Protein AF-A0A520IDF2-F1 (afdb_monomer_lite)

Structure (mmCIF, N/CA/C/O backbone):
data_AF-A0A520IDF2-F1
#
_entry.id   AF-A0A520IDF2-F1
#
loop_
_atom_site.group_PDB
_atom_site.id
_atom_site.type_symbol
_atom_site.label_atom_id
_atom_site.label_alt_id
_atom_site.label_comp_id
_atom_site.label_asym_id
_atom_site.label_entity_id
_atom_site.label_seq_id
_atom_site.pdbx_PDB_ins_code
_atom_site.Cartn_x
_atom_site.Cartn_y
_atom_site.Cartn_z
_atom_site.occupancy
_atom_site.B_iso_or_equiv
_atom_site.auth_seq_id
_atom_site.auth_comp_id
_atom_site.auth_asym_id
_atom_site.auth_atom_id
_atom_site.pdbx_PDB_model_num
ATOM 1 N N . VAL A 1 1 ? 7.312 -11.085 10.078 1.00 90.19 1 VAL A N 1
ATOM 2 C CA . VAL A 1 1 ? 6.688 -9.806 9.668 1.00 90.19 1 VAL A CA 1
ATOM 3 C C . VAL A 1 1 ? 5.265 -10.073 9.187 1.00 90.19 1 VAL A C 1
ATOM 5 O O . VAL A 1 1 ? 4.966 -11.250 8.974 1.00 90.19 1 VAL A O 1
ATOM 8 N N . PRO A 1 2 ? 4.378 -9.069 9.111 1.00 96.00 2 PRO A N 1
ATOM 9 C CA . PRO A 1 2 ? 3.132 -9.199 8.358 1.00 96.00 2 PRO A CA 1
ATOM 10 C C . PRO A 1 2 ? 3.402 -9.274 6.845 1.00 96.00 2 PRO A C 1
ATOM 12 O O . PRO A 1 2 ? 4.493 -8.917 6.397 1.00 96.00 2 PRO A O 1
ATOM 15 N N . ILE A 1 3 ? 2.413 -9.728 6.078 1.00 97.06 3 ILE A N 1
ATOM 16 C CA . ILE A 1 3 ? 2.455 -9.830 4.613 1.00 97.06 3 ILE A CA 1
ATOM 17 C C . ILE A 1 3 ? 1.427 -8.859 4.028 1.00 97.06 3 ILE A C 1
ATOM 19 O O . ILE A 1 3 ? 0.279 -8.852 4.464 1.00 97.06 3 ILE A O 1
ATOM 23 N N . LEU A 1 4 ? 1.832 -8.048 3.051 1.00 97.69 4 LEU A N 1
ATOM 24 C CA . LEU A 1 4 ? 0.926 -7.191 2.289 1.00 97.69 4 LEU A CA 1
ATOM 25 C C . LEU A 1 4 ? 0.502 -7.907 1.006 1.00 97.69 4 LEU A C 1
ATOM 27 O O . LEU A 1 4 ? 1.358 -8.312 0.221 1.00 97.69 4 LEU A O 1
ATOM 31 N N . LEU A 1 5 ? -0.804 -8.013 0.780 1.00 98.00 5 LEU A N 1
ATOM 32 C CA . LEU A 1 5 ? -1.389 -8.450 -0.480 1.00 98.00 5 LEU A CA 1
ATOM 33 C C . LEU A 1 5 ? -2.027 -7.241 -1.168 1.00 98.00 5 LEU A C 1
ATOM 35 O O . LEU A 1 5 ? -2.932 -6.608 -0.625 1.00 98.00 5 LEU A O 1
ATOM 39 N N . MET A 1 6 ? -1.525 -6.897 -2.351 1.00 97.12 6 MET A N 1
ATOM 40 C CA . MET A 1 6 ? -2.031 -5.776 -3.144 1.00 97.12 6 MET A CA 1
ATOM 41 C C . MET A 1 6 ? -2.961 -6.285 -4.235 1.00 97.12 6 MET A C 1
ATOM 43 O O . MET A 1 6 ? -2.641 -7.265 -4.906 1.00 97.12 6 MET A O 1
ATOM 47 N N . PHE A 1 7 ? -4.091 -5.610 -4.417 1.00 97.38 7 PHE A N 1
ATOM 48 C CA . PHE A 1 7 ? -5.088 -5.962 -5.419 1.00 97.38 7 PHE A CA 1
ATOM 49 C C . PHE A 1 7 ? -5.330 -4.786 -6.354 1.00 97.38 7 PHE A C 1
ATOM 51 O O . PHE A 1 7 ? -5.546 -3.661 -5.902 1.00 97.38 7 PHE A O 1
ATOM 58 N N . ASN A 1 8 ? -5.354 -5.089 -7.650 1.00 95.38 8 ASN A N 1
ATOM 59 C CA . ASN A 1 8 ? -5.966 -4.243 -8.659 1.00 95.38 8 ASN A CA 1
ATOM 60 C C . ASN A 1 8 ? -7.280 -4.918 -9.097 1.00 95.38 8 ASN A C 1
ATOM 62 O O . ASN A 1 8 ? -7.269 -6.014 -9.659 1.00 95.38 8 ASN A O 1
ATOM 66 N N . ALA A 1 9 ? -8.405 -4.279 -8.811 1.00 94.62 9 ALA A N 1
ATOM 67 C CA . ALA A 1 9 ? -9.751 -4.639 -9.225 1.00 94.62 9 ALA A CA 1
ATOM 68 C C . ALA A 1 9 ? -9.954 -4.316 -10.717 1.00 94.62 9 ALA A C 1
ATOM 70 O O . ALA A 1 9 ? -10.446 -3.248 -11.083 1.00 94.62 9 ALA A O 1
ATOM 71 N N . LYS A 1 10 ? -9.520 -5.230 -11.587 1.00 91.56 10 LYS A N 1
ATOM 72 C CA . LYS A 1 10 ? -9.611 -5.105 -13.049 1.00 91.56 10 LYS A CA 1
ATOM 73 C C . LYS A 1 10 ? -11.059 -5.199 -13.542 1.00 91.56 10 LYS A C 1
ATOM 75 O O . LYS A 1 10 ? -11.706 -6.219 -13.338 1.00 91.56 10 LYS A O 1
ATOM 80 N N . ASP A 1 11 ? -11.534 -4.144 -14.201 1.00 91.25 11 ASP A N 1
ATOM 81 C CA . ASP A 1 11 ? -12.891 -3.992 -14.760 1.00 91.25 11 ASP A CA 1
ATOM 82 C C . ASP A 1 11 ? -12.889 -3.356 -16.166 1.00 91.25 11 ASP A C 1
ATOM 84 O O . ASP A 1 11 ? -13.901 -2.838 -16.652 1.00 91.25 11 ASP A O 1
ATOM 88 N N . GLU A 1 12 ? -11.735 -3.368 -16.838 1.00 88.81 12 GLU A N 1
ATOM 89 C CA . GLU A 1 12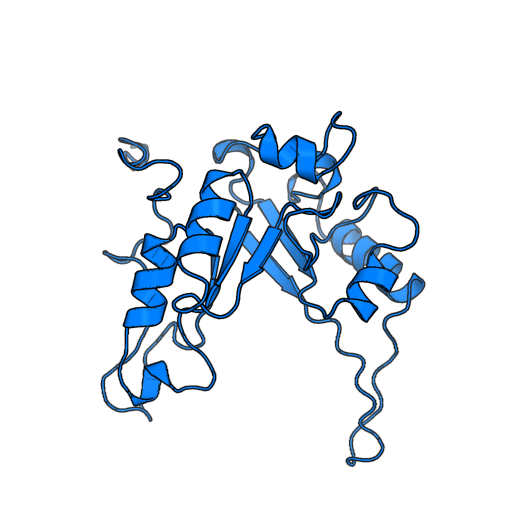 ? -11.571 -2.720 -18.129 1.00 88.81 12 GLU A CA 1
ATOM 90 C C . GLU A 1 12 ? -12.488 -3.340 -19.204 1.00 88.81 12 GLU A C 1
ATOM 92 O O . GLU A 1 12 ? -12.543 -4.559 -19.394 1.00 88.81 12 GLU A O 1
ATOM 97 N N . GLN A 1 13 ? -13.167 -2.472 -19.960 1.00 91.25 13 GLN A N 1
ATOM 98 C CA . GLN A 1 13 ? -13.982 -2.855 -21.113 1.00 91.25 13 GLN A CA 1
ATOM 99 C C . GLN A 1 13 ? -13.064 -3.088 -22.324 1.00 91.25 13 GLN A C 1
ATOM 101 O O . GLN A 1 13 ? -12.490 -2.150 -22.888 1.00 91.25 13 GLN A O 1
ATOM 106 N N . ASN A 1 14 ? -12.863 -4.356 -22.680 1.00 88.75 14 ASN A N 1
ATOM 107 C CA . ASN A 1 14 ? -11.909 -4.809 -23.689 1.00 88.75 14 ASN A CA 1
ATOM 108 C C . ASN A 1 14 ? -12.569 -5.425 -24.932 1.00 88.75 14 ASN A C 1
ATOM 110 O O . ASN A 1 14 ? -11.844 -5.769 -25.869 1.00 88.75 14 ASN A O 1
ATOM 114 N N . ALA A 1 15 ? -13.900 -5.533 -24.998 1.00 89.75 15 ALA A N 1
ATOM 115 C CA . ALA A 1 15 ? -14.611 -6.114 -26.140 1.00 89.75 15 ALA A CA 1
ATOM 116 C C . ALA A 1 15 ? -14.266 -5.407 -27.458 1.00 89.75 15 ALA A C 1
ATOM 118 O O . ALA A 1 15 ? -13.966 -6.052 -28.462 1.00 89.75 15 ALA A O 1
ATOM 119 N N . ALA A 1 16 ? -14.160 -4.075 -27.434 1.00 88.06 16 ALA A N 1
ATOM 120 C CA . ALA A 1 16 ? -13.748 -3.282 -28.595 1.00 88.06 16 ALA A CA 1
ATOM 121 C C . ALA A 1 16 ? -12.308 -3.572 -29.081 1.00 88.06 16 ALA A C 1
ATOM 123 O O . ALA A 1 16 ? -11.944 -3.187 -30.189 1.00 88.06 16 ALA A O 1
ATOM 124 N N . ARG A 1 17 ? -11.479 -4.240 -28.267 1.00 89.50 17 ARG A N 1
ATOM 125 C CA . ARG A 1 17 ? -10.092 -4.635 -28.578 1.00 89.50 17 ARG A CA 1
ATOM 126 C C . ARG A 1 17 ? -9.949 -6.139 -28.857 1.00 89.50 17 ARG A C 1
ATOM 128 O O . ARG A 1 17 ? -8.829 -6.640 -28.881 1.00 89.50 17 ARG A O 1
ATOM 135 N N . GLY A 1 18 ? -11.060 -6.857 -29.046 1.00 91.94 18 GLY A N 1
ATOM 136 C CA . GLY A 1 18 ? -11.072 -8.308 -29.274 1.00 91.94 18 GLY A CA 1
ATOM 137 C C . GLY A 1 18 ? -10.960 -9.153 -28.000 1.00 91.94 18 GLY A C 1
ATOM 138 O O . GLY A 1 18 ? -10.729 -10.356 -28.092 1.00 91.94 18 GLY A O 1
ATOM 139 N N . GLY A 1 19 ? -11.097 -8.533 -26.823 1.00 90.88 19 GLY A N 1
ATOM 140 C CA . GLY A 1 19 ? -11.200 -9.224 -25.538 1.00 90.88 19 GLY A CA 1
ATOM 141 C C . GLY A 1 19 ? -12.650 -9.471 -25.110 1.00 90.88 19 GLY A C 1
ATOM 142 O O . GLY A 1 19 ? -13.579 -9.357 -25.905 1.00 90.88 19 GLY A O 1
ATOM 143 N N . ILE A 1 20 ? -12.836 -9.778 -23.826 1.00 92.38 20 ILE A N 1
ATOM 144 C CA . ILE A 1 20 ? -14.143 -9.817 -23.157 1.00 92.38 20 ILE A CA 1
ATOM 145 C C . ILE A 1 20 ? -14.169 -8.671 -22.147 1.00 92.38 20 ILE A C 1
ATOM 147 O O . ILE A 1 20 ? -13.164 -8.417 -21.476 1.00 92.38 20 ILE A O 1
ATOM 151 N N . ASP A 1 21 ? -15.295 -7.969 -22.066 1.00 93.25 21 ASP A N 1
ATOM 152 C CA . ASP A 1 21 ? -15.505 -6.939 -21.055 1.00 93.25 21 ASP A CA 1
ATOM 153 C C . ASP A 1 21 ? -15.504 -7.557 -19.658 1.00 93.25 21 ASP A C 1
ATOM 155 O O . ASP A 1 21 ? -16.209 -8.532 -19.388 1.00 93.25 21 ASP A O 1
ATOM 159 N N . ALA A 1 22 ? -14.690 -6.996 -18.768 1.00 91.81 22 ALA A N 1
ATOM 160 C CA . ALA A 1 22 ? -14.709 -7.397 -17.375 1.00 91.81 22 ALA A CA 1
ATOM 161 C C . ALA A 1 22 ? -15.977 -6.869 -16.687 1.00 91.81 22 ALA A C 1
ATOM 163 O O . ALA A 1 22 ? -16.527 -5.826 -17.056 1.00 91.81 22 ALA A O 1
ATOM 164 N N . LEU A 1 23 ? -16.442 -7.604 -15.674 1.00 92.00 23 LEU A N 1
ATOM 165 C CA . LEU A 1 23 ? -17.536 -7.138 -14.829 1.00 92.00 23 LEU A CA 1
ATOM 166 C C . LEU A 1 23 ? -17.091 -5.884 -14.058 1.00 92.00 23 LEU A C 1
ATOM 168 O O . LEU A 1 23 ? -15.939 -5.827 -13.617 1.00 92.00 23 LEU A O 1
ATOM 172 N N . PRO A 1 24 ? -17.976 -4.886 -13.887 1.00 91.81 24 PRO A N 1
ATOM 173 C CA . PRO A 1 24 ? -17.653 -3.695 -13.117 1.00 91.81 24 PRO A CA 1
ATOM 174 C C . PRO A 1 24 ? -17.431 -4.041 -11.643 1.00 91.81 24 PRO A C 1
ATOM 176 O O . PRO A 1 24 ? -18.143 -4.870 -11.076 1.00 91.81 24 PRO A O 1
ATOM 179 N N . PHE A 1 25 ? -16.485 -3.355 -11.004 1.00 94.94 25 PHE A N 1
ATOM 180 C CA . PHE A 1 25 ? -16.360 -3.366 -9.547 1.00 94.94 25 PHE A CA 1
ATOM 181 C C . PHE A 1 25 ? -17.220 -2.249 -8.946 1.00 94.94 25 PHE A C 1
ATOM 183 O O . PHE A 1 25 ? -16.746 -1.145 -8.669 1.00 94.94 25 PHE A O 1
ATOM 190 N N . ASP A 1 26 ? -18.510 -2.535 -8.785 1.00 95.38 26 ASP A N 1
ATOM 191 C CA . ASP A 1 26 ? -19.431 -1.693 -8.023 1.00 95.38 26 ASP A CA 1
ATOM 192 C C . ASP A 1 26 ? -19.323 -1.951 -6.505 1.00 95.38 26 ASP A C 1
ATOM 194 O O . ASP A 1 26 ? -18.487 -2.729 -6.034 1.00 95.38 26 ASP A O 1
ATOM 198 N N . GLU A 1 27 ? -20.148 -1.266 -5.708 1.00 96.00 27 GLU A N 1
ATOM 199 C CA . GLU A 1 27 ? -20.139 -1.430 -4.249 1.00 96.00 27 GLU A CA 1
ATOM 200 C C . GLU A 1 27 ? -20.455 -2.876 -3.827 1.00 96.00 27 GLU A C 1
ATOM 202 O O . GLU A 1 27 ? -19.790 -3.401 -2.936 1.00 96.00 27 GLU A O 1
ATOM 207 N N . ALA A 1 28 ? -21.385 -3.552 -4.511 1.00 96.62 28 ALA A N 1
ATOM 208 C CA . ALA A 1 28 ? -21.754 -4.932 -4.201 1.00 96.62 28 ALA A CA 1
ATOM 209 C C . ALA A 1 28 ? -20.619 -5.920 -4.522 1.00 96.62 28 ALA A C 1
ATOM 211 O O . ALA A 1 28 ? -20.366 -6.842 -3.745 1.00 96.62 28 ALA A O 1
ATOM 212 N N . ALA A 1 29 ? -19.896 -5.717 -5.626 1.00 97.31 29 ALA A N 1
ATOM 213 C CA . ALA A 1 29 ? -18.715 -6.504 -5.969 1.00 97.31 29 ALA A CA 1
ATOM 214 C C . ALA A 1 29 ? -17.595 -6.333 -4.930 1.00 97.31 29 ALA A C 1
ATOM 216 O O . ALA A 1 29 ? -16.939 -7.306 -4.551 1.00 97.31 29 ALA A O 1
ATOM 217 N N . TYR A 1 30 ? -17.393 -5.114 -4.426 1.00 97.94 30 TYR A N 1
ATOM 218 C CA . TYR A 1 30 ? -16.431 -4.855 -3.356 1.00 97.94 30 TYR A CA 1
ATOM 219 C C . TYR A 1 30 ? -16.850 -5.449 -2.007 1.00 97.94 30 TYR A C 1
ATOM 221 O O . TYR A 1 30 ? -16.006 -6.001 -1.300 1.00 97.94 30 TYR A O 1
ATOM 229 N N . ASP A 1 31 ? -18.136 -5.396 -1.664 1.00 98.12 31 ASP A N 1
ATOM 230 C CA . ASP A 1 31 ? -18.670 -6.059 -0.472 1.00 98.12 31 ASP A CA 1
ATOM 231 C C . ASP A 1 31 ? -18.495 -7.584 -0.559 1.00 98.12 31 ASP A C 1
ATOM 233 O O . ASP A 1 31 ? -18.085 -8.221 0.415 1.00 98.12 31 ASP A O 1
ATOM 237 N N . ALA A 1 32 ? -18.729 -8.170 -1.737 1.00 98.06 32 ALA A N 1
ATOM 238 C CA . ALA A 1 32 ? -18.486 -9.587 -1.990 1.00 98.06 32 ALA A CA 1
ATOM 239 C C . ALA A 1 32 ? -16.995 -9.947 -1.878 1.00 98.06 32 ALA A C 1
ATOM 241 O O . ALA A 1 32 ? -16.661 -10.984 -1.307 1.00 98.06 32 ALA A O 1
ATOM 242 N N . LEU A 1 33 ? -16.092 -9.085 -2.358 1.00 97.81 33 LEU A N 1
ATOM 243 C CA . LEU A 1 33 ? -14.646 -9.278 -2.224 1.00 97.81 33 LEU A CA 1
ATOM 244 C C . LEU A 1 33 ? -14.194 -9.262 -0.752 1.00 97.81 33 LEU A C 1
ATOM 246 O O . LEU A 1 33 ? -13.432 -10.135 -0.333 1.00 97.81 33 LEU A O 1
ATOM 250 N N . ASP A 1 34 ? -14.682 -8.305 0.044 1.00 98.56 34 ASP A N 1
ATOM 251 C CA . ASP A 1 34 ? -14.419 -8.249 1.489 1.00 98.56 34 ASP A CA 1
ATOM 252 C C . ASP A 1 34 ? -14.951 -9.506 2.203 1.00 98.56 34 ASP A C 1
ATOM 254 O O . ASP A 1 34 ? -14.274 -10.079 3.065 1.00 98.56 34 ASP A O 1
ATOM 258 N N . ALA A 1 35 ? -16.159 -9.952 1.841 1.00 98.56 35 ALA A N 1
ATOM 259 C CA . ALA A 1 35 ? -16.782 -11.147 2.401 1.00 98.56 35 ALA A CA 1
ATOM 260 C C . ALA A 1 35 ? -16.006 -12.426 2.052 1.00 98.56 35 ALA A C 1
ATOM 262 O O . ALA A 1 35 ? -15.789 -13.261 2.933 1.00 98.56 35 ALA A O 1
ATOM 263 N N . GLU A 1 36 ? -15.530 -12.558 0.813 1.00 98.38 36 GLU A N 1
ATOM 264 C CA . GLU A 1 36 ? -14.742 -13.709 0.365 1.00 98.38 36 GLU A CA 1
ATOM 265 C C . GLU A 1 36 ? -13.454 -13.845 1.183 1.00 98.38 36 GLU A C 1
ATOM 267 O O . GLU A 1 36 ? -13.176 -14.916 1.727 1.00 98.38 36 GLU A O 1
ATOM 272 N N . ILE A 1 37 ? -12.711 -12.748 1.379 1.00 98.44 37 ILE A N 1
ATOM 273 C CA . ILE A 1 37 ? -11.491 -12.765 2.202 1.00 98.44 37 ILE A CA 1
ATOM 274 C C . ILE A 1 37 ? -11.807 -13.196 3.634 1.00 98.44 37 ILE A C 1
ATOM 276 O O . ILE A 1 37 ? -11.093 -14.024 4.204 1.00 98.44 37 ILE A O 1
ATOM 280 N N . ARG A 1 38 ? -12.886 -12.666 4.222 1.00 98.31 38 ARG A N 1
ATOM 281 C CA . ARG A 1 38 ? -13.314 -13.036 5.580 1.00 98.31 38 ARG A CA 1
ATOM 282 C C . ARG A 1 38 ? -13.802 -14.485 5.675 1.00 98.31 38 ARG A C 1
ATOM 284 O O . ARG A 1 38 ? -13.720 -15.061 6.757 1.00 98.31 38 ARG A O 1
ATOM 291 N N . SER A 1 39 ? -14.278 -15.078 4.580 1.00 98.25 39 SER A N 1
ATOM 292 C CA . SER A 1 39 ? -14.732 -16.473 4.554 1.00 98.25 39 SER A CA 1
ATOM 293 C C . SER A 1 39 ? -13.573 -17.471 4.664 1.00 98.25 39 SER A C 1
ATOM 295 O O . SER A 1 39 ? -13.719 -18.519 5.294 1.00 98.25 39 SER A O 1
ATOM 297 N N . VAL A 1 40 ? -12.400 -17.122 4.121 1.00 97.62 40 VAL A N 1
ATOM 298 C CA . VAL A 1 40 ? -11.214 -17.998 4.096 1.00 97.62 40 VAL A CA 1
ATOM 299 C C . VAL A 1 40 ? -10.133 -17.602 5.105 1.00 97.62 40 VAL A C 1
ATOM 301 O O . VAL A 1 40 ? -9.285 -18.423 5.457 1.00 97.62 40 VAL A O 1
ATOM 304 N N . MET A 1 41 ? -10.143 -16.361 5.604 1.00 96.75 41 MET A N 1
ATOM 305 C CA . MET A 1 41 ? -9.188 -15.872 6.601 1.00 96.75 41 MET A CA 1
ATOM 306 C C . MET A 1 41 ? -9.869 -15.560 7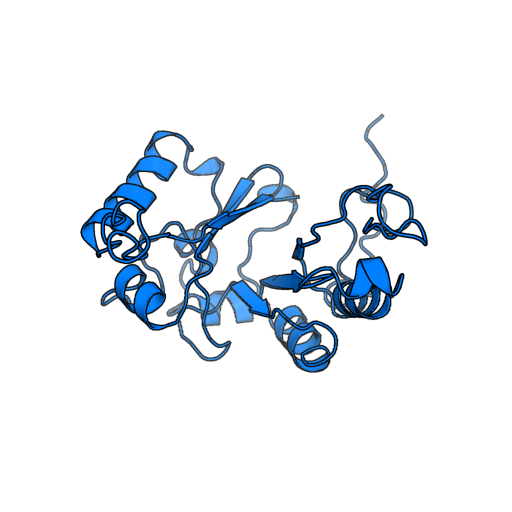.931 1.00 96.75 41 MET A C 1
ATOM 308 O O . MET A 1 41 ? -10.648 -14.617 8.055 1.00 96.75 41 MET A O 1
ATOM 312 N N . ALA A 1 42 ? -9.493 -16.304 8.974 1.00 97.06 42 ALA A N 1
ATOM 313 C CA . ALA A 1 42 ? -9.945 -16.022 10.333 1.00 97.06 42 ALA A CA 1
ATOM 314 C C . ALA A 1 42 ? -9.542 -14.594 10.771 1.00 97.06 42 ALA A C 1
ATOM 316 O O . ALA A 1 42 ? -8.425 -14.169 10.462 1.00 97.06 42 ALA A O 1
ATOM 317 N N . PRO A 1 43 ? -10.355 -13.883 11.581 1.00 96.50 43 PRO A N 1
ATOM 318 C CA . PRO A 1 43 ? -10.060 -12.508 12.007 1.00 96.50 43 PRO A CA 1
ATOM 319 C C . PRO A 1 43 ? -8.663 -12.329 12.620 1.00 96.50 43 PRO A C 1
ATOM 321 O O . PRO A 1 43 ? -7.959 -11.367 12.334 1.00 96.50 43 PRO A O 1
ATOM 324 N N . GLY A 1 44 ? -8.190 -13.312 13.395 1.00 96.88 44 GLY A N 1
ATOM 325 C CA . GLY A 1 44 ? -6.849 -13.297 13.989 1.00 96.88 44 GLY A CA 1
ATOM 326 C C . GLY A 1 44 ? -5.686 -13.347 12.986 1.00 96.88 44 GLY A C 1
ATOM 327 O O . GLY A 1 44 ? -4.547 -13.112 13.384 1.00 96.88 44 GLY A O 1
ATOM 328 N N . LYS A 1 45 ? -5.940 -13.638 11.704 1.00 97.94 45 LYS A N 1
ATOM 329 C CA . LYS A 1 45 ? -4.953 -13.625 10.612 1.00 97.94 45 LYS A CA 1
ATOM 330 C C . LYS A 1 45 ? -4.928 -12.313 9.838 1.00 97.94 45 LYS A C 1
ATOM 332 O O . LYS A 1 45 ? -4.025 -12.132 9.027 1.00 97.94 45 LYS A O 1
ATOM 337 N N . LEU A 1 46 ? -5.858 -11.404 10.102 1.00 98.44 46 LEU A N 1
ATOM 338 C CA . LEU A 1 46 ? -5.964 -10.133 9.405 1.00 98.44 46 LEU A CA 1
ATOM 339 C C . LEU A 1 46 ? -5.447 -8.985 10.279 1.00 98.44 46 LEU A C 1
ATOM 341 O O . LEU A 1 46 ? -5.432 -9.058 11.513 1.00 98.44 46 LEU A O 1
ATOM 345 N N . ILE A 1 47 ? -4.984 -7.940 9.605 1.00 98.62 47 ILE A N 1
ATOM 346 C CA . ILE A 1 47 ? -4.872 -6.583 10.131 1.00 98.62 47 ILE A CA 1
ATOM 347 C C . ILE A 1 47 ? -5.751 -5.741 9.212 1.00 98.62 47 ILE A C 1
ATOM 349 O O . ILE A 1 47 ? -5.387 -5.517 8.057 1.00 98.62 47 ILE A O 1
ATOM 353 N N . VAL A 1 48 ? -6.914 -5.330 9.712 1.00 98.75 48 VAL A N 1
ATOM 354 C CA . VAL A 1 48 ? -7.887 -4.526 8.955 1.00 98.75 48 VAL A CA 1
ATOM 355 C C . VAL A 1 48 ? -7.896 -3.069 9.434 1.00 98.75 48 VAL A C 1
ATOM 357 O O . VAL A 1 48 ? -7.438 -2.799 10.548 1.00 98.75 48 VAL A O 1
ATOM 360 N N . PRO A 1 49 ? -8.420 -2.123 8.631 1.00 98.75 49 PRO A N 1
ATOM 361 C CA . PRO A 1 49 ? -8.593 -0.729 9.030 1.00 98.75 49 PRO A CA 1
ATOM 362 C C . PRO A 1 49 ? -9.200 -0.529 10.422 1.00 98.75 49 PRO A C 1
ATOM 364 O O . PRO A 1 49 ? -8.649 0.244 11.200 1.00 98.75 49 PRO A O 1
ATOM 367 N N . ASP A 1 50 ? -10.258 -1.263 10.773 1.00 98.69 50 ASP A N 1
ATOM 368 C CA . ASP A 1 50 ? -10.920 -1.129 12.080 1.00 98.69 50 ASP A CA 1
ATOM 369 C C . ASP A 1 50 ? -9.994 -1.476 13.259 1.00 98.69 50 ASP A C 1
ATOM 371 O O . ASP A 1 50 ? -10.023 -0.798 14.288 1.00 98.69 50 ASP A O 1
ATOM 375 N N . ASP A 1 51 ? -9.118 -2.477 13.106 1.00 97.75 51 ASP A N 1
ATOM 376 C CA . ASP A 1 51 ? -8.159 -2.868 14.150 1.00 97.75 51 ASP A CA 1
ATOM 377 C C . ASP A 1 51 ? -7.128 -1.760 14.407 1.00 97.75 51 ASP A C 1
ATOM 379 O O . ASP A 1 51 ? -6.692 -1.557 15.541 1.00 97.75 51 ASP A O 1
ATOM 383 N N . VAL A 1 52 ? -6.728 -1.054 13.344 1.00 98.62 52 VAL A N 1
ATOM 384 C CA . VAL A 1 52 ? -5.761 0.051 13.404 1.00 98.62 52 VAL A CA 1
ATOM 385 C C . VAL A 1 52 ? -6.437 1.338 13.863 1.00 98.62 52 VAL A C 1
ATOM 387 O O . VAL A 1 52 ? -5.847 2.087 14.634 1.00 98.62 52 VAL A O 1
ATOM 390 N N . GLN A 1 53 ? -7.672 1.604 13.436 1.00 98.75 53 GLN A N 1
ATOM 391 C CA . GLN A 1 53 ? -8.436 2.778 13.853 1.00 98.75 53 GLN A CA 1
ATOM 392 C C . GLN A 1 53 ? -8.815 2.698 15.336 1.00 98.75 53 GLN A C 1
ATOM 394 O O . GLN A 1 53 ? -8.701 3.687 16.061 1.00 98.75 53 GLN A O 1
ATOM 399 N N . GLY A 1 54 ? -9.231 1.523 15.815 1.00 98.00 54 GLY A N 1
ATOM 400 C CA . GLY A 1 54 ? -9.594 1.301 17.209 1.00 98.00 54 GLY A CA 1
ATOM 401 C C . GLY A 1 54 ? -10.650 2.295 17.700 1.00 98.00 54 GLY A C 1
ATOM 402 O O . GLY A 1 54 ? -11.789 2.288 17.248 1.00 98.00 54 GLY A O 1
ATOM 403 N N . ARG A 1 55 ? -10.278 3.145 18.666 1.00 97.75 55 ARG A N 1
ATOM 404 C CA . ARG A 1 55 ? -11.180 4.145 19.274 1.00 97.75 55 ARG A CA 1
ATOM 405 C C . ARG A 1 55 ? -10.989 5.562 18.735 1.00 97.75 55 ARG A C 1
ATOM 407 O O . ARG A 1 55 ? -11.635 6.484 19.229 1.00 97.75 55 ARG A O 1
ATOM 414 N N . TYR A 1 56 ? -10.077 5.757 17.787 1.00 98.69 56 TYR A N 1
ATOM 415 C CA . TYR A 1 56 ? -9.807 7.079 17.239 1.00 98.69 56 TYR A CA 1
ATOM 416 C C . TYR A 1 56 ? -10.942 7.518 16.299 1.00 98.69 56 TYR A C 1
ATOM 418 O O . TYR A 1 56 ? -11.566 6.668 15.654 1.00 98.69 56 TYR A O 1
ATOM 426 N N . PRO A 1 57 ? -11.220 8.832 16.192 1.00 98.25 57 PRO A N 1
ATOM 427 C CA . PRO A 1 57 ? -12.310 9.322 15.349 1.00 98.25 57 PRO A CA 1
ATOM 428 C C . PRO A 1 57 ? -12.130 9.002 13.860 1.00 98.25 57 PRO A C 1
ATOM 430 O O . PRO A 1 57 ? -13.122 8.906 13.138 1.00 98.25 57 PRO A O 1
ATOM 433 N N . THR A 1 58 ? -10.885 8.857 13.407 1.00 98.75 58 THR A N 1
ATOM 434 C CA . THR A 1 58 ? -10.523 8.457 12.047 1.00 98.75 58 THR A CA 1
ATOM 435 C C . THR A 1 58 ? -9.321 7.519 12.055 1.00 98.75 58 THR A C 1
ATOM 437 O O . THR A 1 58 ? -8.476 7.565 12.954 1.00 98.75 58 THR A O 1
ATOM 440 N N . LEU A 1 59 ? -9.207 6.695 11.014 1.00 98.88 59 LEU A N 1
ATOM 441 C CA . LEU A 1 59 ? -8.050 5.825 10.806 1.00 98.88 59 LEU A CA 1
ATOM 442 C C . LEU A 1 59 ? -6.731 6.615 10.775 1.00 98.88 59 LEU A C 1
ATOM 444 O O . LEU A 1 59 ? -5.753 6.209 11.404 1.00 98.88 59 LEU A O 1
ATOM 448 N N . ARG A 1 60 ? -6.717 7.777 10.112 1.00 98.81 60 ARG A N 1
ATOM 449 C CA . ARG A 1 60 ? -5.540 8.655 10.061 1.00 98.81 60 ARG A CA 1
ATOM 450 C C . ARG A 1 60 ? -5.078 9.095 11.444 1.00 98.81 60 ARG A C 1
ATOM 452 O O . ARG A 1 60 ? -3.887 9.044 11.729 1.00 98.81 60 ARG A O 1
ATOM 459 N N . GLU A 1 61 ? -5.991 9.527 12.308 1.00 98.81 61 GLU A N 1
ATOM 460 C CA . GLU A 1 61 ? -5.631 9.945 13.669 1.00 98.81 61 GLU A CA 1
ATOM 461 C C . GLU A 1 61 ? -5.024 8.796 14.475 1.00 98.81 61 GLU A C 1
ATOM 463 O O . GLU A 1 61 ? -4.061 9.013 15.207 1.00 98.81 61 GLU A O 1
ATOM 468 N N . ALA A 1 62 ? -5.526 7.572 14.293 1.00 98.81 62 ALA A N 1
ATOM 469 C CA . ALA A 1 62 ? -4.958 6.389 14.930 1.00 98.81 62 ALA A CA 1
ATOM 470 C C . ALA A 1 62 ? -3.523 6.117 14.453 1.00 98.81 62 ALA A C 1
ATOM 472 O O . ALA A 1 62 ? -2.634 5.830 15.252 1.00 98.81 62 ALA A O 1
ATOM 473 N N . VAL A 1 63 ? -3.283 6.251 13.148 1.00 98.69 63 VAL A N 1
ATOM 474 C CA . VAL A 1 63 ? -1.966 6.051 12.531 1.00 98.69 63 VAL A CA 1
ATOM 475 C C . VAL A 1 63 ? -0.958 7.088 13.018 1.00 98.69 63 VAL A C 1
ATOM 477 O O . VAL A 1 63 ? 0.156 6.719 13.382 1.00 98.69 63 VAL A O 1
ATOM 480 N N . LEU A 1 64 ? -1.358 8.362 13.086 1.00 98.69 64 LEU A N 1
ATOM 481 C CA . LEU A 1 64 ? -0.523 9.443 13.623 1.00 98.69 64 LEU A CA 1
ATOM 482 C C . LEU A 1 64 ? -0.258 9.302 15.130 1.00 98.69 64 LEU A 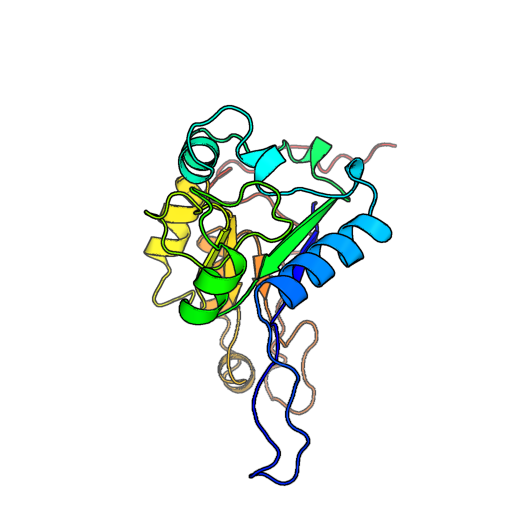C 1
ATOM 484 O O . LEU A 1 64 ? 0.701 9.873 15.644 1.00 98.69 64 LEU A O 1
ATOM 488 N N . ALA A 1 65 ? -1.096 8.542 15.834 1.00 98.56 65 ALA A N 1
ATOM 489 C CA . ALA A 1 65 ? -0.921 8.186 17.237 1.00 98.56 65 ALA A CA 1
ATOM 490 C C . ALA A 1 65 ? -0.214 6.829 17.438 1.00 98.56 65 ALA A C 1
ATOM 492 O O . ALA A 1 65 ? -0.254 6.279 18.537 1.00 98.56 65 ALA A O 1
ATOM 493 N N . ASP A 1 66 ? 0.427 6.284 16.396 1.00 97.31 66 ASP A N 1
ATOM 494 C CA . ASP A 1 66 ? 1.165 5.016 16.427 1.00 97.31 66 ASP A CA 1
ATOM 495 C C . ASP A 1 66 ? 0.326 3.783 16.816 1.00 97.31 66 ASP A C 1
ATOM 497 O O . ASP A 1 66 ? 0.852 2.792 17.325 1.00 97.31 66 ASP A O 1
ATOM 501 N N . ASN A 1 67 ? -0.974 3.784 16.504 1.00 98.38 67 ASN A N 1
ATOM 502 C CA . ASN A 1 67 ? -1.901 2.705 16.871 1.00 98.38 67 ASN A CA 1
ATOM 503 C C . ASN A 1 67 ? -1.810 1.444 15.979 1.00 98.38 67 ASN A C 1
ATOM 505 O O . ASN A 1 67 ? -2.711 0.604 15.964 1.00 98.38 67 ASN A O 1
ATOM 509 N N . TRP A 1 68 ? -0.722 1.276 15.223 1.00 98.06 68 TRP A N 1
ATOM 510 C CA . TRP A 1 68 ? -0.459 0.023 14.516 1.00 98.06 68 TRP A CA 1
ATOM 511 C C . TRP A 1 68 ? -0.147 -1.111 15.508 1.00 98.06 68 TRP A C 1
ATOM 513 O O . TRP A 1 68 ? 0.536 -0.887 16.511 1.00 98.06 68 TRP A O 1
ATOM 523 N N . PRO A 1 69 ? -0.548 -2.366 15.223 1.00 96.50 69 PRO A N 1
ATOM 524 C CA . PRO A 1 69 ? -0.136 -3.503 16.033 1.00 96.50 69 PRO A CA 1
ATOM 525 C C . PRO A 1 69 ? 1.390 -3.621 16.121 1.00 96.50 69 PRO A C 1
ATOM 527 O O . PRO A 1 69 ? 2.105 -3.481 15.125 1.00 96.50 69 PRO A O 1
ATOM 530 N N . LEU A 1 70 ? 1.890 -3.975 17.307 1.00 93.69 70 LEU A N 1
ATOM 531 C CA . LEU A 1 70 ? 3.299 -4.319 17.492 1.00 93.69 70 LEU A CA 1
ATOM 532 C C . LEU A 1 70 ? 3.709 -5.469 16.561 1.00 93.69 70 LEU A C 1
ATOM 534 O O . LEU A 1 70 ? 2.917 -6.369 16.269 1.00 93.69 70 LEU A O 1
ATOM 538 N N . LEU A 1 71 ? 4.983 -5.493 16.157 1.00 91.38 71 LEU A N 1
ATOM 539 C CA . LEU A 1 71 ? 5.510 -6.499 15.228 1.00 91.38 71 LEU A CA 1
ATOM 540 C C . LEU A 1 71 ? 5.277 -7.944 15.703 1.00 91.38 71 LEU A C 1
ATOM 542 O O . LEU A 1 71 ? 5.011 -8.820 14.882 1.00 91.38 71 LEU A O 1
ATOM 546 N N . GLU A 1 72 ? 5.359 -8.194 17.012 1.00 91.88 72 GLU A N 1
ATOM 547 C CA . GLU A 1 72 ? 5.083 -9.505 17.613 1.00 91.88 72 GLU A CA 1
ATOM 548 C C . GLU A 1 72 ? 3.642 -9.975 17.353 1.00 91.88 72 GLU A C 1
ATOM 550 O O . GLU A 1 72 ? 3.428 -11.140 17.032 1.00 91.88 72 GLU A O 1
ATOM 555 N N . ARG A 1 73 ? 2.671 -9.052 17.392 1.00 94.75 73 ARG A N 1
ATOM 556 C CA . ARG A 1 73 ? 1.249 -9.324 17.143 1.00 94.75 73 ARG A CA 1
ATOM 557 C C . ARG A 1 73 ? 0.917 -9.332 15.655 1.00 94.75 73 ARG A C 1
ATOM 559 O O . ARG A 1 73 ? -0.049 -9.969 15.253 1.00 94.75 73 ARG A O 1
ATOM 566 N N . ALA A 1 74 ? 1.697 -8.624 14.841 1.00 96.12 74 ALA A N 1
ATOM 567 C CA . ALA A 1 74 ? 1.511 -8.547 13.396 1.00 96.12 74 ALA A CA 1
ATOM 568 C C . ALA A 1 74 ? 2.154 -9.719 12.630 1.00 96.12 74 ALA A C 1
ATOM 570 O O . ALA A 1 74 ? 1.825 -9.966 11.470 1.00 96.12 74 ALA A O 1
ATOM 571 N N . ARG A 1 75 ? 3.111 -10.435 13.233 1.00 93.69 75 ARG A N 1
ATOM 572 C CA . ARG A 1 75 ? 3.844 -11.519 12.565 1.00 93.69 75 ARG A CA 1
ATOM 573 C C . ARG A 1 75 ? 2.890 -12.623 12.097 1.00 93.69 75 ARG A C 1
ATOM 575 O O . ARG A 1 75 ? 2.157 -13.193 12.893 1.00 93.69 75 ARG A O 1
ATOM 582 N N . GLY A 1 76 ? 2.959 -12.958 10.806 1.00 94.81 76 GLY A N 1
ATOM 583 C CA . GLY A 1 76 ? 2.125 -14.009 10.210 1.00 94.81 76 GLY A CA 1
ATOM 584 C C . GLY A 1 76 ? 0.671 -13.598 9.954 1.00 94.81 76 GLY A C 1
ATOM 585 O O . GLY A 1 76 ? -0.154 -14.471 9.684 1.00 94.81 76 GLY A O 1
ATOM 586 N N . LYS A 1 77 ? 0.364 -12.297 10.054 1.00 98.19 77 LYS A N 1
ATOM 587 C CA . LYS A 1 77 ? -0.909 -11.706 9.634 1.00 98.19 77 LYS A CA 1
ATOM 588 C C . LYS A 1 77 ? -0.804 -11.056 8.253 1.00 98.19 77 LYS A C 1
ATOM 590 O O . LYS A 1 77 ? 0.296 -10.727 7.801 1.00 98.19 77 LYS A O 1
ATOM 595 N N . PHE A 1 78 ? -1.954 -10.829 7.631 1.00 98.56 78 PHE A N 1
ATOM 596 C CA . PHE A 1 78 ? -2.098 -10.240 6.306 1.00 98.56 78 PHE A CA 1
ATOM 597 C C . PHE A 1 78 ? -2.726 -8.846 6.374 1.00 98.56 78 PHE A C 1
ATOM 599 O O . PHE A 1 78 ? -3.690 -8.630 7.109 1.00 98.56 78 PHE A O 1
ATOM 606 N N . LEU A 1 79 ? -2.172 -7.921 5.590 1.00 98.12 79 LEU A N 1
ATOM 607 C CA . LEU A 1 79 ? -2.787 -6.648 5.228 1.00 98.12 79 LEU A CA 1
ATOM 608 C C . LEU A 1 79 ? -3.212 -6.738 3.768 1.00 98.12 79 LEU A C 1
ATOM 610 O O . LEU A 1 79 ? -2.479 -7.292 2.948 1.00 98.12 79 LEU A O 1
ATOM 614 N N . PHE A 1 80 ? -4.340 -6.127 3.440 1.00 98.75 80 PHE A N 1
ATOM 615 C CA . PHE A 1 80 ? -4.811 -6.008 2.068 1.00 98.75 80 PHE A CA 1
ATOM 616 C C . PHE A 1 80 ? -4.785 -4.541 1.651 1.00 98.75 80 PHE A C 1
ATOM 618 O O . PHE A 1 80 ? -5.229 -3.685 2.413 1.00 98.75 80 PHE A O 1
ATOM 625 N N . ALA A 1 81 ? -4.259 -4.235 0.466 1.00 98.50 81 ALA A N 1
ATOM 626 C CA . ALA A 1 81 ? -4.286 -2.885 -0.093 1.00 98.50 81 ALA A CA 1
ATOM 627 C C . ALA A 1 81 ? -4.938 -2.879 -1.474 1.00 98.50 81 ALA A C 1
ATOM 629 O O . ALA A 1 81 ? -4.552 -3.652 -2.352 1.00 98.50 81 ALA A O 1
ATOM 630 N N . LEU A 1 82 ? -5.925 -2.005 -1.649 1.00 98.31 82 LEU A N 1
ATOM 631 C CA . LEU A 1 82 ? -6.592 -1.770 -2.918 1.00 98.31 82 LEU A CA 1
ATOM 632 C C . LEU A 1 82 ? -5.816 -0.688 -3.674 1.00 98.31 82 LEU A C 1
ATOM 634 O O . LEU A 1 82 ? -5.898 0.503 -3.353 1.00 98.31 82 LEU A O 1
ATOM 638 N N . ASP A 1 83 ? -5.032 -1.122 -4.657 1.00 96.81 83 ASP A N 1
ATOM 639 C CA . ASP A 1 83 ? -4.200 -0.261 -5.490 1.00 96.81 83 ASP A CA 1
ATOM 640 C C . ASP A 1 83 ? -5.008 0.223 -6.698 1.00 96.81 83 ASP A C 1
ATOM 642 O O . ASP A 1 83 ? -4.886 -0.275 -7.811 1.00 96.81 83 ASP A O 1
ATOM 646 N N . GLU A 1 84 ? -5.902 1.175 -6.460 1.00 97.06 84 GLU A N 1
ATOM 647 C CA . GLU A 1 84 ? -6.832 1.673 -7.473 1.00 97.06 84 GLU A CA 1
ATOM 648 C C . GLU A 1 84 ? -6.801 3.206 -7.574 1.00 97.06 84 GLU A C 1
ATOM 650 O O . GLU A 1 84 ? -6.343 3.885 -6.645 1.00 97.06 84 GLU A O 1
ATOM 655 N N . PRO A 1 85 ? -7.254 3.786 -8.704 1.00 95.94 85 PRO A N 1
ATOM 656 C CA . PRO A 1 85 ? -7.373 5.224 -8.854 1.00 95.94 85 PRO A CA 1
ATOM 657 C C . PRO A 1 85 ? -8.513 5.783 -7.981 1.00 95.94 85 PRO A C 1
ATOM 659 O O . PRO A 1 85 ? -9.417 5.042 -7.577 1.00 95.94 85 PRO A O 1
ATOM 662 N N . PRO A 1 86 ? -8.536 7.112 -7.749 1.00 96.62 86 PRO A N 1
ATOM 663 C CA . PRO A 1 86 ? -9.487 7.752 -6.838 1.00 96.62 86 PRO A CA 1
ATOM 664 C C . PRO A 1 86 ? -10.961 7.416 -7.094 1.00 96.62 86 PRO A C 1
ATOM 666 O O . PRO A 1 86 ? -11.720 7.269 -6.142 1.00 96.62 86 PRO A O 1
ATOM 669 N N . ALA A 1 87 ? -11.368 7.253 -8.358 1.00 96.12 87 ALA A N 1
ATOM 670 C CA . ALA A 1 87 ? -12.752 6.931 -8.709 1.00 96.12 87 ALA A CA 1
ATOM 671 C C . ALA A 1 87 ? -13.207 5.581 -8.126 1.00 96.12 87 ALA A C 1
ATOM 673 O O . ALA A 1 87 ? -14.269 5.497 -7.521 1.00 96.12 87 ALA A O 1
ATOM 674 N N . LYS A 1 88 ? -12.376 4.542 -8.239 1.00 97.25 88 LYS A N 1
ATOM 675 C CA . LYS A 1 88 ? -12.666 3.205 -7.700 1.00 97.25 88 LYS A CA 1
ATOM 676 C C . LYS A 1 88 ? -12.516 3.142 -6.190 1.00 97.25 88 LYS A C 1
ATOM 678 O O . LYS A 1 88 ? -13.342 2.546 -5.508 1.00 97.25 88 LYS A O 1
ATOM 683 N N . VAL A 1 89 ? -11.509 3.831 -5.655 1.00 97.56 89 VAL A N 1
ATOM 684 C CA . VAL A 1 89 ? -11.354 3.995 -4.206 1.00 97.56 89 VAL A CA 1
ATOM 685 C C . VAL A 1 89 ? -12.589 4.658 -3.591 1.00 97.56 89 VAL A C 1
ATOM 687 O O . VAL A 1 89 ? -13.010 4.256 -2.509 1.00 97.56 89 VAL A O 1
ATOM 690 N N . ALA A 1 90 ? -13.198 5.637 -4.266 1.00 97.38 90 ALA A N 1
ATOM 691 C CA . ALA A 1 90 ? -14.425 6.274 -3.797 1.00 97.38 90 ALA A CA 1
ATOM 692 C C . ALA A 1 90 ? -15.612 5.297 -3.758 1.00 97.38 90 ALA A C 1
ATOM 694 O O . ALA A 1 90 ? -16.350 5.309 -2.775 1.00 97.38 90 ALA A O 1
ATOM 695 N N . VAL A 1 91 ? -15.759 4.425 -4.765 1.00 97.75 91 VAL A N 1
ATOM 696 C CA . VAL A 1 91 ? -16.777 3.355 -4.768 1.00 97.75 91 VAL A CA 1
ATOM 697 C C . VAL A 1 91 ? -16.532 2.382 -3.615 1.00 97.75 91 VAL A C 1
ATOM 699 O O . VAL A 1 91 ? -17.434 2.137 -2.821 1.00 97.75 91 VAL A O 1
ATOM 702 N N . TYR A 1 92 ? -15.297 1.896 -3.459 1.00 98.25 92 TYR A N 1
ATOM 703 C CA . TYR A 1 92 ? -14.940 0.995 -2.365 1.00 98.25 92 TYR A CA 1
ATOM 704 C C . TYR A 1 92 ? -15.181 1.640 -0.992 1.00 98.25 92 TYR A C 1
ATOM 706 O O . TYR A 1 92 ? -15.799 1.041 -0.116 1.00 98.25 92 TYR A O 1
ATOM 714 N N . ARG A 1 93 ? -14.760 2.890 -0.773 1.00 97.75 93 ARG A N 1
ATOM 715 C CA . ARG A 1 93 ? -15.006 3.587 0.499 1.00 97.75 93 ARG A CA 1
ATOM 716 C C . ARG A 1 93 ? -16.507 3.775 0.752 1.00 97.75 93 ARG A C 1
ATOM 718 O O . ARG A 1 93 ? -16.971 3.592 1.880 1.00 97.75 93 ARG A O 1
ATOM 725 N N . GLY A 1 94 ? -17.274 4.113 -0.280 1.00 96.50 94 GLY A N 1
ATOM 726 C CA . GLY A 1 94 ? -18.681 4.475 -0.145 1.00 96.50 94 GLY A CA 1
ATOM 727 C C . GLY A 1 94 ? -18.858 5.697 0.765 1.00 96.50 94 GLY A C 1
ATOM 728 O O . GLY A 1 94 ? -18.020 6.602 0.792 1.00 96.50 94 GLY A O 1
ATOM 729 N N . GLN A 1 95 ? -19.934 5.710 1.556 1.00 96.00 95 GLN A N 1
ATOM 730 C CA . GLN A 1 95 ? -20.288 6.821 2.462 1.00 96.00 95 GLN A CA 1
ATOM 731 C C . GLN A 1 95 ? -19.552 6.799 3.818 1.00 96.00 95 GLN A C 1
ATOM 733 O O . GLN A 1 95 ? -19.903 7.538 4.737 1.00 96.00 95 GLN A O 1
ATOM 738 N N . ARG A 1 96 ? -18.542 5.937 3.966 1.00 96.94 96 ARG A N 1
ATOM 739 C CA . ARG A 1 96 ? -17.760 5.767 5.198 1.00 96.94 96 ARG A CA 1
ATOM 740 C C . ARG A 1 96 ? -16.912 7.003 5.497 1.00 96.94 96 ARG A C 1
ATOM 742 O O . ARG A 1 96 ? -16.411 7.656 4.576 1.00 96.94 96 ARG A O 1
ATOM 749 N N . ARG A 1 97 ? -16.721 7.308 6.787 1.00 95.62 97 ARG A N 1
ATOM 750 C CA . ARG A 1 97 ? -15.872 8.430 7.221 1.00 95.62 97 ARG A CA 1
ATOM 751 C C . ARG A 1 97 ? -14.403 8.092 6.996 1.00 95.62 97 ARG A C 1
ATOM 753 O O . ARG A 1 97 ? -13.668 8.916 6.454 1.00 95.62 97 ARG A O 1
ATOM 760 N N . SER A 1 98 ? -13.999 6.891 7.398 1.00 97.06 98 SER A N 1
ATOM 761 C CA . SER A 1 98 ? -12.688 6.320 7.115 1.00 97.06 98 SER A CA 1
ATOM 762 C C . SER A 1 98 ? -12.872 5.068 6.255 1.00 97.06 98 SER A C 1
ATOM 764 O O . SER A 1 98 ? -13.043 5.187 5.042 1.00 97.06 98 SER A O 1
ATOM 766 N N . LEU A 1 99 ? -12.827 3.881 6.861 1.00 98.44 99 LEU A N 1
ATOM 767 C CA . LEU A 1 99 ? -12.908 2.578 6.193 1.00 98.44 99 LEU A CA 1
ATOM 768 C C . LEU A 1 99 ? -13.711 1.583 7.042 1.00 98.44 99 LEU A C 1
ATOM 770 O O . LEU A 1 99 ? -13.410 0.394 7.054 1.00 98.44 99 LEU A O 1
ATOM 774 N N . GLU A 1 100 ? -14.717 2.068 7.770 1.00 98.12 100 GLU A N 1
ATOM 775 C CA . GLU A 1 100 ? -15.475 1.265 8.730 1.00 98.12 100 GLU A CA 1
ATOM 776 C C . GLU A 1 100 ? -16.000 -0.042 8.094 1.00 98.12 100 GLU A C 1
ATOM 778 O O . GLU A 1 100 ? -16.734 -0.023 7.099 1.00 98.12 100 GLU A O 1
ATOM 783 N N . GLY A 1 101 ? -15.606 -1.194 8.644 1.00 97.94 101 GLY A N 1
ATOM 784 C CA . GLY A 1 101 ? -16.004 -2.530 8.181 1.00 97.94 101 GLY A CA 1
ATOM 785 C C . GLY A 1 101 ? -15.231 -3.093 6.977 1.00 97.94 101 GLY A C 1
ATOM 786 O O . GLY A 1 101 ? -15.345 -4.291 6.690 1.00 97.94 101 GLY A O 1
ATOM 787 N N . ARG A 1 102 ? -14.418 -2.282 6.291 1.00 98.56 102 ARG A N 1
ATOM 788 C CA . ARG A 1 102 ? -13.636 -2.690 5.110 1.00 98.56 102 ARG A CA 1
ATOM 789 C C . ARG A 1 102 ? -12.453 -3.590 5.474 1.00 98.56 102 ARG A C 1
ATOM 791 O O . ARG A 1 102 ? -11.920 -3.506 6.579 1.00 98.56 102 ARG A O 1
ATOM 798 N N . VAL A 1 103 ? -12.025 -4.454 4.547 1.00 98.75 103 VAL A N 1
ATOM 799 C CA . VAL A 1 103 ? -10.827 -5.304 4.735 1.00 98.75 103 VAL A CA 1
ATOM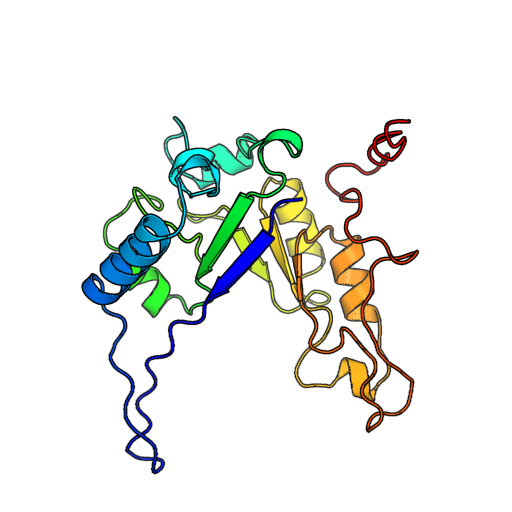 800 C C . VAL A 1 103 ? -9.572 -4.614 4.208 1.00 98.75 103 VAL A C 1
ATOM 802 O O . VAL A 1 103 ? -8.534 -4.618 4.870 1.00 98.75 103 VAL A O 1
ATOM 805 N N . PHE A 1 104 ? -9.664 -4.007 3.028 1.00 98.81 104 PHE A N 1
ATOM 806 C CA . PHE A 1 104 ? -8.552 -3.321 2.381 1.00 98.81 104 PHE A CA 1
ATOM 807 C C . PHE A 1 104 ? -8.298 -1.930 2.962 1.00 98.81 104 PHE A C 1
ATOM 809 O O . PHE A 1 104 ? -9.221 -1.137 3.157 1.00 98.81 104 PHE A O 1
ATOM 816 N N . PHE A 1 105 ? -7.017 -1.604 3.109 1.00 98.81 105 PHE A N 1
ATOM 817 C CA . PHE A 1 105 ? -6.529 -0.232 3.059 1.00 98.81 105 PHE A CA 1
ATOM 818 C C . PHE A 1 105 ? -6.569 0.284 1.612 1.00 98.81 105 PHE A C 1
ATOM 820 O O . PHE A 1 105 ? -6.508 -0.500 0.668 1.00 98.81 105 PHE A O 1
ATOM 827 N N . ILE A 1 106 ? -6.647 1.597 1.417 1.00 98.56 106 ILE A N 1
ATOM 828 C CA . ILE A 1 106 ? -6.834 2.203 0.090 1.00 98.56 106 ILE A CA 1
ATOM 829 C C . ILE A 1 106 ? -5.695 3.146 -0.281 1.00 98.56 106 ILE A C 1
ATOM 831 O O . ILE A 1 106 ? -5.049 3.728 0.590 1.00 98.56 106 ILE A O 1
ATOM 835 N N . ASN A 1 107 ? -5.508 3.364 -1.581 1.00 97.56 107 ASN A N 1
ATOM 836 C CA . ASN A 1 107 ? -4.746 4.505 -2.072 1.00 97.56 107 ASN A CA 1
ATOM 837 C C . ASN A 1 107 ? -5.489 5.814 -1.773 1.00 97.56 107 ASN A C 1
ATOM 839 O O . ASN A 1 107 ? -6.587 6.047 -2.271 1.00 97.56 107 ASN A O 1
ATOM 843 N N . THR A 1 108 ? -4.876 6.693 -0.991 1.00 97.25 108 THR A N 1
ATOM 844 C CA . THR A 1 108 ? -5.405 8.026 -0.681 1.00 97.25 108 THR A CA 1
ATOM 845 C C . THR A 1 108 ? -4.251 8.973 -0.354 1.00 97.25 108 THR A C 1
ATOM 847 O O . THR A 1 108 ? -3.119 8.527 -0.173 1.00 97.25 108 THR A O 1
ATOM 850 N N . ASP A 1 109 ? -4.509 10.278 -0.297 1.00 95.69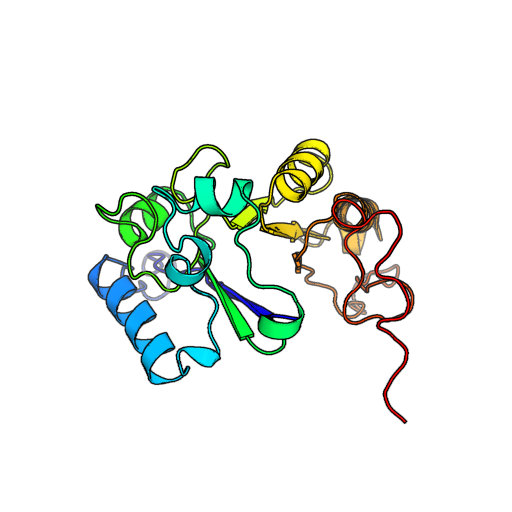 109 ASP A N 1
ATOM 851 C CA . ASP A 1 109 ? -3.552 11.246 0.237 1.00 95.69 109 ASP A CA 1
ATOM 852 C C . ASP A 1 109 ? -3.429 11.146 1.768 1.00 95.69 109 ASP A C 1
ATOM 854 O O . ASP A 1 109 ? -4.351 10.709 2.458 1.00 95.69 109 ASP A O 1
ATOM 858 N N . GLU A 1 110 ? -2.298 11.598 2.303 1.00 97.62 110 GLU A N 1
ATOM 859 C CA . GLU A 1 110 ? -1.963 11.579 3.726 1.00 97.62 110 GLU A CA 1
ATOM 860 C C . GLU A 1 110 ? -2.833 12.497 4.601 1.00 97.62 110 GLU A C 1
ATOM 862 O O . GLU A 1 110 ? -2.762 12.391 5.826 1.00 97.62 110 GLU A O 1
ATOM 867 N N . ALA A 1 111 ? -3.638 13.400 4.029 1.00 97.88 111 ALA A N 1
ATOM 868 C CA . ALA A 1 111 ? -4.576 14.249 4.769 1.00 97.88 111 ALA A CA 1
ATOM 869 C C . ALA A 1 111 ? -5.975 13.618 4.896 1.00 97.88 111 ALA A C 1
ATOM 871 O O . ALA A 1 111 ? -6.744 14.010 5.776 1.00 97.88 111 ALA A O 1
ATOM 872 N N . SER A 1 112 ? -6.291 12.611 4.080 1.00 98.38 112 SER A N 1
ATOM 873 C CA . SER A 1 112 ? -7.560 11.883 4.118 1.00 98.38 112 SER A CA 1
ATOM 874 C C . SER A 1 112 ? -7.827 11.221 5.475 1.00 98.38 112 SER A C 1
ATOM 876 O O . SER A 1 112 ? -6.928 10.602 6.048 1.00 98.38 112 SER A O 1
ATOM 878 N N . PRO A 1 113 ? -9.074 11.230 5.983 1.00 98.44 113 PRO A N 1
ATOM 879 C CA . PRO A 1 113 ? -9.433 10.509 7.210 1.00 98.44 113 PRO A CA 1
ATOM 880 C C . PRO A 1 113 ? -9.209 8.990 7.104 1.00 98.44 113 PRO A C 1
ATOM 882 O O . PRO A 1 113 ? -9.094 8.308 8.123 1.00 98.44 113 PRO A O 1
ATOM 885 N N . ALA A 1 114 ? -9.130 8.444 5.889 1.00 98.56 114 ALA A N 1
ATOM 886 C CA . ALA A 1 114 ? -8.868 7.032 5.623 1.00 98.56 114 ALA A CA 1
ATOM 887 C C . ALA A 1 114 ? -7.370 6.704 5.438 1.00 98.56 114 ALA A C 1
ATOM 889 O O . ALA A 1 114 ? -7.033 5.574 5.086 1.00 98.56 114 ALA A O 1
ATOM 890 N N . ALA A 1 115 ? -6.464 7.669 5.628 1.00 98.75 115 ALA A N 1
ATOM 891 C CA . ALA A 1 115 ? -5.038 7.460 5.398 1.00 98.75 115 ALA A CA 1
ATOM 892 C C . ALA A 1 115 ? -4.412 6.544 6.463 1.00 98.75 115 ALA A C 1
ATOM 894 O O . ALA A 1 115 ? -4.482 6.813 7.658 1.00 98.75 115 ALA A O 1
ATOM 895 N N . ALA A 1 116 ? -3.747 5.481 6.015 1.00 98.69 116 ALA A N 1
ATOM 896 C CA . ALA A 1 116 ? -2.951 4.575 6.854 1.00 98.69 116 ALA A CA 1
ATOM 897 C C . ALA A 1 116 ? -1.814 3.938 6.063 1.00 98.69 116 ALA A C 1
ATOM 899 O O . ALA A 1 116 ? -0.683 3.826 6.538 1.00 98.69 116 ALA A O 1
ATOM 900 N N . TYR A 1 117 ? -2.144 3.546 4.839 1.00 98.50 117 TYR A N 1
ATOM 901 C CA . TYR A 1 117 ? -1.258 2.984 3.843 1.00 98.50 117 TYR A CA 1
ATOM 902 C C . TYR A 1 117 ? -1.183 3.940 2.648 1.00 98.50 117 TYR A C 1
ATOM 904 O O . TYR A 1 117 ? -2.206 4.497 2.254 1.00 98.50 117 TYR A O 1
ATOM 912 N N . LEU A 1 118 ? 0.007 4.118 2.075 1.00 98.56 118 LEU A N 1
ATOM 913 C CA . LEU A 1 118 ? 0.244 4.986 0.923 1.00 98.56 118 LEU A CA 1
ATOM 914 C C . LEU A 1 118 ? 1.044 4.239 -0.150 1.00 98.56 118 LEU A C 1
ATOM 916 O O . LEU A 1 118 ? 2.125 3.711 0.124 1.00 98.56 118 LEU A O 1
ATOM 920 N N . THR A 1 119 ? 0.549 4.254 -1.389 1.00 97.88 119 THR A N 1
ATOM 921 C CA . THR A 1 119 ? 1.308 3.813 -2.568 1.00 97.88 119 THR A CA 1
ATOM 922 C C . THR A 1 119 ? 1.996 5.018 -3.208 1.00 97.88 119 THR A C 1
ATOM 924 O O . THR A 1 119 ? 1.350 5.842 -3.853 1.00 97.88 119 THR A O 1
ATOM 927 N N . LEU A 1 120 ? 3.319 5.111 -3.064 1.00 98.06 120 LEU A N 1
ATOM 928 C CA . LEU A 1 120 ? 4.150 6.167 -3.654 1.00 98.06 120 LEU A CA 1
ATOM 929 C C . LEU A 1 120 ? 5.080 5.535 -4.690 1.00 98.06 120 LEU A C 1
ATOM 931 O O . LEU A 1 120 ? 6.082 4.926 -4.338 1.00 98.06 120 LEU A O 1
ATOM 935 N N . ASN A 1 121 ? 4.716 5.592 -5.970 1.00 97.12 121 ASN A N 1
ATOM 936 C CA . ASN A 1 121 ? 5.339 4.749 -6.999 1.00 97.12 121 ASN A CA 1
ATOM 937 C C . ASN A 1 121 ? 6.749 5.178 -7.436 1.00 97.12 121 ASN A C 1
ATOM 939 O O . ASN A 1 121 ? 7.456 4.338 -7.988 1.00 97.12 121 ASN A O 1
ATOM 943 N N . ASP A 1 122 ? 7.146 6.432 -7.214 1.00 98.00 122 ASP A N 1
ATOM 944 C CA . ASP A 1 122 ? 8.449 6.957 -7.632 1.00 98.00 122 ASP A CA 1
ATOM 945 C C . ASP A 1 122 ? 9.313 7.267 -6.401 1.00 98.00 122 ASP A C 1
ATOM 947 O O . ASP A 1 122 ? 9.156 8.326 -5.789 1.00 98.00 122 ASP A O 1
ATOM 951 N N . PRO A 1 123 ? 10.221 6.363 -5.997 1.00 97.88 123 PRO A N 1
ATOM 952 C CA . PRO A 1 123 ? 10.995 6.548 -4.777 1.00 97.88 123 PRO A CA 1
ATOM 953 C C . PRO A 1 123 ? 11.986 7.709 -4.852 1.00 97.88 123 PRO A C 1
ATOM 955 O O . PRO A 1 123 ? 12.333 8.254 -3.810 1.00 97.88 123 PRO A O 1
ATOM 958 N N . VAL A 1 124 ? 12.451 8.086 -6.049 1.00 98.44 124 VAL A N 1
ATOM 959 C CA . VAL A 1 124 ? 13.444 9.154 -6.221 1.00 98.44 124 VAL A CA 1
ATOM 960 C C . VAL A 1 124 ? 12.755 10.508 -6.161 1.00 98.44 124 VAL A C 1
ATOM 962 O O . VAL A 1 124 ? 13.154 11.374 -5.385 1.00 98.44 124 VAL A O 1
ATOM 965 N N . ARG A 1 125 ? 11.679 10.679 -6.931 1.00 98.44 125 ARG A N 1
ATOM 966 C CA . ARG A 1 125 ? 10.895 11.917 -6.943 1.00 98.44 125 ARG A CA 1
ATOM 967 C C . ARG A 1 125 ? 10.171 12.148 -5.618 1.00 98.44 125 ARG A C 1
ATOM 969 O O . ARG A 1 125 ? 10.119 13.278 -5.144 1.00 98.44 125 ARG A O 1
ATOM 976 N N . ASP A 1 126 ? 9.630 11.089 -5.015 1.00 98.38 126 ASP A N 1
ATOM 977 C CA . ASP A 1 126 ? 8.856 11.168 -3.773 1.00 98.38 126 ASP A CA 1
ATOM 978 C C . ASP A 1 126 ? 9.716 10.890 -2.520 1.00 98.38 126 ASP A C 1
ATOM 980 O O . ASP A 1 126 ? 9.167 10.674 -1.440 1.00 98.38 126 ASP A O 1
ATOM 984 N N . ALA A 1 127 ? 11.054 10.925 -2.619 1.00 98.50 127 ALA A N 1
ATOM 985 C CA . ALA A 1 127 ? 11.979 10.526 -1.549 1.00 98.50 127 ALA A CA 1
ATOM 986 C C . ALA A 1 127 ? 11.693 11.207 -0.198 1.00 98.50 127 ALA A C 1
ATOM 988 O O . ALA A 1 127 ? 11.574 10.544 0.840 1.00 98.50 127 ALA A O 1
ATOM 989 N N . ASP A 1 128 ? 11.535 12.533 -0.206 1.00 98.50 128 ASP A N 1
ATOM 990 C CA . ASP A 1 128 ? 11.251 13.284 1.016 1.00 98.50 128 ASP A CA 1
ATOM 991 C C . ASP A 1 128 ? 9.842 13.006 1.543 1.00 98.50 128 ASP A C 1
ATOM 993 O O . ASP A 1 128 ? 9.637 12.966 2.755 1.00 98.50 128 ASP A O 1
ATOM 997 N N . ARG A 1 129 ? 8.870 12.785 0.650 1.00 98.50 129 ARG A N 1
ATOM 998 C CA . ARG A 1 129 ? 7.497 12.435 1.032 1.00 98.50 129 ARG A CA 1
ATOM 999 C C . ARG A 1 129 ? 7.456 11.067 1.700 1.00 98.50 129 ARG A C 1
ATOM 1001 O O . ARG A 1 129 ? 6.961 10.973 2.814 1.00 98.50 129 ARG A O 1
ATOM 1008 N N . ILE A 1 130 ? 8.086 10.056 1.099 1.00 98.75 130 ILE A N 1
ATOM 1009 C CA . ILE A 1 130 ? 8.220 8.712 1.677 1.00 98.75 130 ILE A CA 1
ATOM 1010 C C . ILE A 1 130 ? 8.802 8.802 3.087 1.00 98.75 130 ILE A C 1
ATOM 1012 O O . ILE A 1 130 ? 8.217 8.268 4.026 1.00 98.75 130 ILE A O 1
ATOM 1016 N N . ARG A 1 131 ? 9.921 9.515 3.262 1.00 98.62 131 ARG A N 1
ATOM 1017 C CA . ARG A 1 131 ? 10.560 9.641 4.578 1.00 98.62 131 ARG A CA 1
ATOM 1018 C C . ARG A 1 131 ? 9.640 10.313 5.600 1.00 98.62 131 ARG A C 1
ATOM 1020 O O . ARG A 1 131 ? 9.557 9.835 6.732 1.00 98.62 131 ARG A O 1
ATOM 1027 N N . ARG A 1 132 ? 8.973 11.409 5.221 1.00 98.62 132 ARG A N 1
ATOM 1028 C CA . ARG A 1 132 ? 8.036 12.131 6.098 1.00 98.62 132 ARG A CA 1
ATOM 1029 C C . ARG A 1 132 ? 6.847 11.260 6.490 1.00 98.62 132 ARG A C 1
ATOM 1031 O O . ARG A 1 132 ? 6.542 11.172 7.675 1.00 98.62 132 ARG A O 1
ATOM 1038 N N . ASP A 1 133 ? 6.228 10.581 5.532 1.00 98.75 133 ASP A N 1
ATOM 1039 C CA . ASP A 1 133 ? 5.022 9.789 5.772 1.00 98.75 133 ASP A CA 1
ATOM 1040 C C . ASP A 1 133 ? 5.327 8.541 6.605 1.00 98.75 133 ASP A C 1
ATOM 1042 O O . ASP A 1 133 ? 4.612 8.232 7.561 1.00 98.75 133 ASP A O 1
ATOM 1046 N N . VAL A 1 134 ? 6.450 7.872 6.323 1.00 98.75 134 VAL A N 1
ATOM 1047 C CA . VAL A 1 134 ? 6.945 6.774 7.161 1.00 98.75 134 VAL A CA 1
ATOM 1048 C C . VAL A 1 134 ? 7.136 7.262 8.593 1.00 98.75 134 VAL A C 1
ATOM 1050 O O . VAL A 1 134 ? 6.619 6.624 9.514 1.00 98.75 134 VAL A O 1
ATOM 1053 N N . ALA A 1 135 ? 7.848 8.382 8.784 1.00 98.44 135 ALA A N 1
ATOM 1054 C CA . ALA A 1 135 ? 8.107 8.973 10.098 1.00 98.44 135 ALA A CA 1
ATOM 1055 C C . ALA A 1 135 ? 6.816 9.329 10.849 1.00 98.44 135 ALA A C 1
ATOM 1057 O O . ALA A 1 135 ? 6.761 9.131 12.060 1.00 98.44 135 ALA A O 1
ATOM 1058 N N . ALA A 1 136 ? 5.791 9.793 10.131 1.00 98.50 136 ALA A N 1
ATOM 1059 C CA . ALA A 1 136 ? 4.512 10.209 10.692 1.00 98.50 136 ALA A CA 1
ATOM 1060 C C . ALA A 1 136 ? 3.620 9.055 11.175 1.00 98.50 136 ALA A C 1
ATOM 1062 O O . ALA A 1 136 ? 2.680 9.309 11.917 1.00 98.50 136 ALA A O 1
ATOM 1063 N N . GLY A 1 137 ? 3.876 7.808 10.768 1.00 98.25 137 GLY A N 1
ATOM 1064 C CA . GLY A 1 137 ? 3.034 6.674 11.171 1.00 98.25 137 GLY A CA 1
ATOM 1065 C C . GLY A 1 137 ? 2.599 5.781 10.019 1.00 98.25 137 GLY A C 1
ATOM 1066 O O . GLY A 1 137 ? 2.307 4.606 10.241 1.00 98.25 137 GLY A O 1
ATOM 1067 N N . PHE A 1 138 ? 2.576 6.310 8.795 1.00 98.75 138 PHE A N 1
ATOM 1068 C CA . PHE A 1 138 ? 2.009 5.614 7.649 1.00 98.75 138 PHE A CA 1
ATOM 1069 C C . PHE A 1 138 ? 2.866 4.416 7.224 1.00 98.75 138 PHE A C 1
ATOM 1071 O O . PHE A 1 138 ? 4.101 4.414 7.312 1.00 98.75 138 PHE A O 1
ATOM 1078 N N . ILE A 1 139 ? 2.193 3.381 6.725 1.00 98.56 139 ILE A N 1
ATOM 1079 C CA . ILE A 1 139 ? 2.844 2.331 5.948 1.00 98.56 139 ILE A CA 1
ATOM 1080 C C . ILE A 1 139 ? 2.975 2.840 4.518 1.00 98.56 139 ILE A C 1
ATOM 1082 O O . ILE A 1 139 ? 1.982 3.151 3.872 1.00 98.56 139 ILE A O 1
ATOM 1086 N N . VAL A 1 140 ? 4.196 2.884 4.004 1.00 98.75 140 VAL A N 1
ATOM 1087 C CA . VAL A 1 140 ? 4.462 3.265 2.622 1.00 98.75 140 VAL A CA 1
ATOM 1088 C C . VAL A 1 140 ? 4.894 2.042 1.833 1.00 98.75 140 VAL A C 1
ATOM 1090 O O . VAL A 1 140 ? 5.811 1.310 2.224 1.00 98.75 140 VAL A O 1
ATOM 1093 N N . ARG A 1 141 ? 4.249 1.857 0.684 1.00 98.31 141 ARG A N 1
ATOM 1094 C CA . ARG A 1 141 ? 4.715 0.978 -0.377 1.00 98.31 141 ARG A CA 1
ATOM 1095 C C . ARG A 1 141 ? 5.249 1.817 -1.526 1.00 98.31 141 ARG A C 1
ATOM 1097 O O . ARG A 1 141 ? 4.571 2.713 -2.023 1.00 98.31 141 ARG A O 1
ATOM 1104 N N . THR A 1 142 ? 6.438 1.473 -2.000 1.00 98.44 142 THR A N 1
ATOM 1105 C CA . THR A 1 142 ? 7.044 2.060 -3.201 1.00 98.44 142 THR A CA 1
ATOM 1106 C C . THR A 1 142 ? 7.624 0.969 -4.099 1.00 98.44 142 THR A C 1
ATOM 1108 O O . THR A 1 142 ? 7.441 -0.222 -3.834 1.00 98.44 142 THR A O 1
ATOM 1111 N N . ARG A 1 143 ? 8.285 1.361 -5.185 1.00 97.62 143 ARG A N 1
ATOM 1112 C CA . ARG A 1 143 ? 8.909 0.460 -6.155 1.00 97.62 143 ARG A CA 1
ATOM 1113 C C . ARG A 1 143 ? 10.429 0.568 -6.074 1.00 97.62 143 ARG A C 1
ATOM 1115 O O . ARG A 1 143 ? 10.946 1.605 -5.680 1.00 97.62 143 ARG A O 1
ATOM 1122 N N . ALA A 1 144 ? 11.132 -0.491 -6.449 1.00 98.00 144 ALA A N 1
ATOM 1123 C CA . ALA A 1 144 ? 12.570 -0.456 -6.713 1.00 98.00 144 ALA A CA 1
ATOM 1124 C C . ALA A 1 144 ? 12.890 -0.222 -8.199 1.00 98.00 144 ALA A C 1
ATOM 1126 O O . ALA A 1 144 ? 14.014 0.152 -8.524 1.00 98.00 144 ALA A O 1
ATOM 1127 N N . ASP A 1 145 ? 11.901 -0.433 -9.068 1.00 97.81 145 ASP A N 1
ATOM 1128 C CA . ASP A 1 145 ? 12.014 -0.400 -10.521 1.00 97.81 145 ASP A CA 1
ATOM 1129 C C . ASP A 1 145 ? 10.639 -0.177 -11.176 1.00 97.81 145 ASP A C 1
ATOM 1131 O O . ASP A 1 145 ? 9.584 -0.381 -10.562 1.00 97.81 145 ASP A O 1
ATOM 1135 N N . ALA A 1 146 ? 10.642 0.286 -12.426 1.00 96.88 146 ALA A N 1
ATOM 1136 C CA . ALA A 1 146 ? 9.447 0.460 -13.237 1.00 96.88 146 ALA A CA 1
ATOM 1137 C C . ALA A 1 146 ? 9.736 0.312 -14.738 1.00 96.88 146 ALA A C 1
ATOM 1139 O O . ALA A 1 146 ? 10.692 0.860 -15.289 1.00 96.88 146 ALA A O 1
ATOM 1140 N N . ASN A 1 147 ? 8.826 -0.358 -15.452 1.00 94.75 147 ASN A N 1
ATOM 1141 C CA . ASN A 1 147 ? 8.850 -0.457 -16.918 1.00 94.75 147 ASN A CA 1
ATOM 1142 C C . ASN A 1 147 ? 10.184 -0.993 -17.478 1.00 94.75 147 ASN A C 1
ATOM 1144 O O . ASN A 1 147 ? 10.604 -0.602 -18.569 1.00 94.75 147 ASN A O 1
ATOM 1148 N N . THR A 1 148 ? 10.870 -1.871 -16.736 1.00 94.81 148 THR A N 1
ATOM 1149 C CA . THR A 1 148 ? 12.185 -2.455 -17.075 1.00 94.81 148 THR A CA 1
ATOM 1150 C C . THR A 1 148 ? 13.358 -1.465 -17.171 1.00 94.81 148 THR A C 1
ATOM 1152 O O . THR A 1 148 ? 14.450 -1.863 -17.581 1.00 94.81 148 THR A O 1
ATOM 1155 N N . ARG A 1 149 ? 13.169 -0.181 -16.827 1.00 96.75 149 ARG A N 1
ATOM 1156 C CA . ARG A 1 149 ? 14.182 0.870 -17.042 1.00 96.75 149 ARG A CA 1
ATOM 1157 C C . ARG A 1 149 ? 15.439 0.615 -16.221 1.00 96.75 149 ARG A C 1
ATOM 1159 O O . ARG A 1 149 ? 16.532 0.545 -16.779 1.00 96.75 149 ARG A O 1
ATOM 1166 N N . GLU A 1 150 ? 15.262 0.405 -14.927 1.00 97.56 150 GLU A N 1
ATOM 1167 C CA . GLU A 1 150 ? 16.334 0.192 -13.959 1.00 97.56 150 GLU A CA 1
ATOM 1168 C C . GLU A 1 150 ? 17.092 -1.093 -14.273 1.00 97.56 150 GLU A C 1
ATOM 1170 O O . GLU A 1 150 ? 18.317 -1.096 -14.319 1.00 97.56 150 GLU A O 1
ATOM 1175 N N . ALA A 1 151 ? 16.376 -2.165 -14.614 1.00 97.31 151 ALA A N 1
ATOM 1176 C CA . ALA A 1 151 ? 17.007 -3.429 -14.961 1.00 97.31 151 ALA A CA 1
ATOM 1177 C C . ALA A 1 151 ? 17.845 -3.367 -16.243 1.00 97.31 151 ALA A C 1
ATOM 1179 O O . ALA A 1 151 ? 18.902 -3.988 -16.311 1.00 97.31 151 ALA A O 1
ATOM 1180 N N . ARG A 1 152 ? 17.417 -2.594 -17.251 1.00 96.75 152 ARG A N 1
ATOM 1181 C CA . ARG A 1 152 ? 18.191 -2.386 -18.489 1.00 96.75 152 ARG A CA 1
ATOM 1182 C C . ARG A 1 152 ? 19.417 -1.506 -18.277 1.00 96.75 152 ARG A C 1
ATOM 1184 O O . ARG A 1 152 ? 20.430 -1.724 -18.933 1.00 96.75 152 ARG A O 1
ATOM 1191 N N . ALA A 1 153 ? 19.314 -0.519 -17.393 1.00 96.88 153 ALA A N 1
ATOM 1192 C CA . ALA A 1 153 ? 20.415 0.373 -17.042 1.00 96.88 153 ALA A CA 1
ATOM 1193 C C . ALA A 1 153 ? 21.329 -0.196 -15.940 1.00 96.88 153 ALA A C 1
ATOM 1195 O O . ALA A 1 153 ? 22.372 0.387 -15.659 1.00 96.88 153 ALA A O 1
ATOM 1196 N N . ASN A 1 154 ? 20.939 -1.316 -15.320 1.00 96.38 154 ASN A N 1
ATOM 1197 C CA . ASN A 1 154 ? 21.499 -1.818 -14.066 1.00 96.38 154 ASN A CA 1
ATOM 1198 C C . ASN A 1 154 ? 21.547 -0.735 -12.963 1.00 96.38 154 ASN A C 1
ATOM 1200 O O . ASN A 1 154 ? 22.515 -0.635 -12.208 1.00 96.38 154 ASN A O 1
ATOM 1204 N N . ASP A 1 155 ? 20.507 0.100 -12.903 1.00 96.81 155 ASP A N 1
ATOM 1205 C CA . ASP A 1 155 ? 20.415 1.254 -12.011 1.00 96.81 155 ASP A CA 1
ATOM 1206 C C . ASP A 1 155 ? 19.721 0.889 -10.695 1.00 96.81 155 ASP A C 1
ATOM 1208 O O . ASP A 1 155 ? 18.531 0.590 -10.643 1.00 96.81 155 ASP A O 1
ATOM 1212 N N . ILE A 1 156 ? 20.480 0.938 -9.605 1.00 96.19 156 ILE A N 1
ATOM 1213 C CA . ILE A 1 156 ? 20.017 0.605 -8.255 1.00 96.19 156 ILE A CA 1
ATOM 1214 C C . ILE A 1 156 ? 19.552 1.825 -7.447 1.00 96.19 156 ILE A C 1
ATOM 1216 O O . ILE A 1 156 ? 19.120 1.662 -6.304 1.00 96.19 156 ILE A O 1
ATOM 1220 N N . VAL A 1 157 ? 19.623 3.040 -8.002 1.00 97.81 157 VAL A N 1
ATOM 1221 C CA . VAL A 1 157 ? 19.296 4.277 -7.276 1.00 97.81 157 VAL A CA 1
ATOM 1222 C C . VAL A 1 157 ? 17.856 4.287 -6.748 1.00 97.81 157 VAL A C 1
ATOM 1224 O O . VAL A 1 157 ? 17.678 4.627 -5.570 1.00 97.81 157 VAL A O 1
ATOM 1227 N N . PRO A 1 158 ? 16.819 3.880 -7.511 1.00 98.06 158 PRO A N 1
ATOM 1228 C CA . PRO A 1 158 ? 15.454 3.874 -6.984 1.00 98.06 158 PRO A CA 1
ATOM 1229 C C . PRO A 1 158 ? 15.278 2.885 -5.822 1.00 98.06 158 PRO A C 1
ATOM 1231 O O . PRO A 1 158 ? 14.708 3.246 -4.791 1.00 98.06 158 PRO A O 1
ATOM 1234 N N . ARG A 1 159 ? 15.863 1.682 -5.925 1.00 96.88 159 ARG A N 1
ATOM 1235 C CA . ARG A 1 159 ? 15.907 0.685 -4.840 1.00 96.88 159 ARG A CA 1
ATOM 1236 C C . ARG A 1 159 ? 16.539 1.254 -3.572 1.00 96.88 159 ARG A C 1
ATOM 1238 O O . ARG A 1 159 ? 15.965 1.141 -2.488 1.00 96.88 159 ARG A O 1
ATOM 1245 N N . ASP A 1 160 ? 17.729 1.835 -3.687 1.00 96.69 160 ASP A N 1
ATOM 1246 C CA . ASP A 1 160 ? 18.476 2.318 -2.524 1.00 96.69 160 ASP A CA 1
ATOM 1247 C C . ASP A 1 160 ? 17.773 3.513 -1.876 1.00 96.69 160 ASP A C 1
ATOM 1249 O O . ASP A 1 160 ? 17.667 3.572 -0.648 1.00 96.69 160 ASP A O 1
ATOM 1253 N N . THR A 1 161 ? 17.188 4.397 -2.690 1.00 98.19 161 THR A N 1
ATOM 1254 C CA . THR A 1 161 ? 16.353 5.504 -2.212 1.00 98.19 161 THR A CA 1
ATOM 1255 C C . THR A 1 161 ? 15.117 4.998 -1.468 1.00 98.19 161 THR A C 1
ATOM 1257 O O . THR A 1 161 ? 14.853 5.451 -0.353 1.00 98.19 161 THR A O 1
ATOM 1260 N N . ALA A 1 162 ? 14.401 4.011 -2.017 1.00 97.88 162 ALA A N 1
ATOM 1261 C CA . ALA A 1 162 ? 13.238 3.397 -1.377 1.00 97.88 162 ALA A CA 1
ATOM 1262 C C . ALA A 1 162 ? 13.579 2.812 0.005 1.00 97.88 162 ALA A C 1
ATOM 1264 O O . ALA A 1 162 ? 12.908 3.091 1.006 1.00 97.88 162 ALA A O 1
ATOM 1265 N N . LEU A 1 163 ? 14.661 2.028 0.078 1.00 95.81 163 LEU A N 1
ATOM 1266 C CA . LEU A 1 163 ? 15.108 1.385 1.313 1.00 95.81 163 LEU A CA 1
ATOM 1267 C C . LEU A 1 163 ? 15.619 2.396 2.348 1.00 95.81 163 LEU A C 1
ATOM 1269 O O . LEU A 1 163 ? 15.387 2.204 3.547 1.00 95.81 163 LEU A O 1
ATOM 1273 N N . ALA A 1 164 ? 16.319 3.449 1.916 1.00 96.12 164 ALA A N 1
ATOM 1274 C CA . ALA A 1 164 ? 16.807 4.523 2.781 1.00 96.12 164 ALA A CA 1
ATOM 1275 C C . ALA A 1 164 ? 15.671 5.425 3.290 1.00 96.12 164 ALA A C 1
ATOM 1277 O O . ALA A 1 164 ? 15.700 5.855 4.443 1.00 96.12 164 ALA A O 1
ATOM 1278 N N . GLY A 1 165 ? 14.648 5.661 2.462 1.00 97.12 165 GLY A N 1
ATOM 1279 C CA . GLY A 1 165 ? 13.423 6.380 2.822 1.00 97.12 165 GLY A CA 1
ATOM 1280 C C . GLY A 1 165 ? 12.548 5.639 3.835 1.00 97.12 165 GLY A C 1
ATOM 1281 O O . GLY A 1 165 ? 11.639 6.231 4.407 1.00 97.12 165 GLY A O 1
ATOM 1282 N N . GLY A 1 166 ? 12.840 4.364 4.104 1.00 97.25 166 GLY A N 1
ATOM 1283 C CA . GLY A 1 166 ? 12.136 3.573 5.106 1.00 97.25 166 GLY A CA 1
ATOM 1284 C C . GLY A 1 166 ? 10.771 3.069 4.649 1.00 97.25 166 GLY A C 1
ATOM 1285 O O . GLY A 1 166 ? 9.975 2.696 5.508 1.00 97.25 166 GLY A O 1
ATOM 1286 N N . ALA A 1 167 ? 10.496 3.023 3.342 1.00 98.06 167 ALA A N 1
ATOM 1287 C CA . ALA A 1 167 ? 9.301 2.352 2.842 1.00 98.06 167 ALA A CA 1
ATOM 1288 C C . ALA A 1 167 ? 9.259 0.908 3.371 1.00 98.06 167 ALA A C 1
ATOM 1290 O O . ALA A 1 167 ? 10.251 0.176 3.315 1.00 98.06 167 ALA A O 1
ATOM 1291 N N . GLN A 1 168 ? 8.123 0.513 3.942 1.00 97.25 168 GLN A N 1
ATOM 1292 C CA . GLN A 1 168 ? 7.956 -0.788 4.587 1.00 97.25 168 GLN A CA 1
ATOM 1293 C C . GLN A 1 168 ? 7.814 -1.906 3.554 1.00 97.25 168 GLN A C 1
ATOM 1295 O O . GLN A 1 168 ? 8.252 -3.027 3.810 1.00 97.25 168 GLN A O 1
ATOM 1300 N N . PHE A 1 169 ? 7.242 -1.595 2.389 1.00 97.56 169 PHE A N 1
ATOM 1301 C CA . PHE A 1 169 ? 7.118 -2.522 1.271 1.00 97.56 169 PHE A CA 1
ATOM 1302 C C . PHE A 1 169 ? 7.753 -1.906 0.021 1.00 97.56 169 PHE A C 1
ATOM 1304 O O . PHE A 1 169 ? 7.406 -0.800 -0.387 1.00 97.56 169 PHE A O 1
ATOM 1311 N N . VAL A 1 170 ? 8.693 -2.622 -0.591 1.00 97.38 170 VAL A N 1
ATOM 1312 C CA . VAL A 1 170 ? 9.342 -2.215 -1.843 1.00 97.38 170 VAL A CA 1
ATOM 1313 C C . VAL A 1 170 ? 9.095 -3.319 -2.860 1.00 97.38 170 VAL A C 1
ATOM 1315 O O . VAL A 1 170 ? 9.572 -4.436 -2.679 1.00 97.38 170 VAL A O 1
ATOM 1318 N N . SER A 1 171 ? 8.303 -3.029 -3.890 1.00 96.75 171 SER A N 1
ATOM 1319 C CA . SER A 1 171 ? 8.004 -3.988 -4.957 1.00 96.75 171 SER A CA 1
ATOM 1320 C C . SER A 1 171 ? 9.054 -3.937 -6.060 1.00 96.75 171 SER A C 1
ATOM 1322 O O . SER A 1 171 ? 9.580 -2.868 -6.366 1.00 96.75 171 SER A O 1
ATOM 1324 N N . THR A 1 172 ? 9.287 -5.074 -6.697 1.00 97.00 172 THR A N 1
ATOM 1325 C CA . THR A 1 172 ? 10.228 -5.243 -7.804 1.00 97.00 172 THR A CA 1
ATOM 1326 C C . THR A 1 172 ? 9.708 -6.335 -8.729 1.00 97.00 172 THR A C 1
ATOM 1328 O O . THR A 1 172 ? 9.143 -7.319 -8.243 1.00 97.00 172 THR A O 1
ATOM 1331 N N . ASP A 1 173 ? 9.939 -6.187 -10.030 1.00 96.06 173 ASP A N 1
ATOM 1332 C CA . ASP A 1 173 ? 9.752 -7.283 -10.989 1.00 96.06 173 ASP A CA 1
ATOM 1333 C C . ASP A 1 173 ? 10.977 -8.225 -11.025 1.00 96.06 173 ASP A C 1
ATOM 1335 O O . ASP A 1 173 ? 10.933 -9.302 -11.620 1.00 96.06 173 ASP A O 1
ATOM 1339 N N . TYR A 1 174 ? 12.075 -7.851 -10.358 1.00 96.75 174 TYR A N 1
ATOM 1340 C CA . TYR A 1 174 ? 13.390 -8.483 -10.463 1.00 96.75 174 TYR A CA 1
ATOM 1341 C C . TYR A 1 174 ? 13.852 -9.082 -9.129 1.00 96.75 174 TYR A C 1
ATOM 1343 O O . TYR A 1 174 ? 14.912 -8.743 -8.598 1.00 96.75 174 TYR A O 1
ATOM 1351 N N . LEU A 1 175 ? 13.064 -10.020 -8.585 1.00 93.62 175 LEU A N 1
ATOM 1352 C CA . LEU A 1 175 ? 13.492 -10.863 -7.452 1.00 93.62 175 LEU A CA 1
ATOM 1353 C C . LEU A 1 175 ? 14.730 -11.700 -7.805 1.00 93.62 175 LEU A C 1
ATOM 1355 O O . LEU A 1 175 ? 15.595 -11.942 -6.964 1.00 93.62 175 LEU A O 1
ATOM 1359 N N . TRP A 1 176 ? 14.813 -12.108 -9.070 1.00 94.56 176 TRP A N 1
ATOM 1360 C CA . TRP A 1 176 ? 15.969 -12.753 -9.674 1.00 94.56 176 TRP A CA 1
ATOM 1361 C C . TRP A 1 176 ? 16.387 -11.975 -10.923 1.00 94.56 176 TRP A C 1
ATOM 1363 O O . TRP A 1 176 ? 15.533 -11.346 -11.556 1.00 94.56 176 TRP A O 1
ATOM 1373 N N . PRO A 1 177 ? 17.670 -12.038 -11.313 1.00 95.19 177 PRO A N 1
ATOM 1374 C CA . PRO A 1 177 ? 18.115 -11.445 -12.564 1.00 95.19 177 PRO A CA 1
ATOM 1375 C C . PRO A 1 177 ? 17.399 -12.048 -13.775 1.00 95.19 177 PRO A C 1
ATOM 1377 O O . PRO A 1 177 ? 17.294 -13.269 -13.895 1.00 95.19 177 PRO A O 1
ATOM 1380 N N . ASP A 1 178 ? 16.963 -11.198 -14.706 1.00 95.56 178 ASP A N 1
ATOM 1381 C CA . ASP A 1 178 ? 16.483 -11.646 -16.014 1.00 95.56 178 ASP A CA 1
ATOM 1382 C C . ASP A 1 178 ? 17.691 -11.920 -16.928 1.00 95.56 178 ASP A C 1
ATOM 1384 O O . ASP A 1 178 ? 18.409 -10.976 -17.268 1.00 95.56 178 ASP A O 1
ATOM 1388 N N . PRO A 1 179 ? 17.928 -13.171 -17.372 1.00 95.38 179 PRO A N 1
ATOM 1389 C CA . PRO A 1 179 ? 19.087 -13.510 -18.200 1.00 95.38 179 PRO A CA 1
ATOM 1390 C C . PRO A 1 179 ? 19.073 -12.833 -19.580 1.00 95.38 179 PRO A C 1
ATOM 1392 O O . PRO A 1 179 ? 20.093 -12.828 -20.266 1.00 95.38 179 PRO A O 1
ATOM 1395 N N . ARG A 1 180 ? 17.939 -12.258 -20.006 1.00 95.19 180 ARG A N 1
ATOM 1396 C CA . ARG A 1 180 ? 17.826 -11.480 -21.250 1.00 95.19 180 ARG A CA 1
ATOM 1397 C C . ARG A 1 180 ? 18.384 -10.062 -21.114 1.00 95.19 180 ARG A C 1
ATOM 1399 O O . ARG A 1 180 ? 18.553 -9.387 -22.128 1.00 95.19 180 ARG A O 1
ATOM 1406 N N . LEU A 1 181 ? 18.611 -9.583 -19.889 1.00 94.19 181 LEU A N 1
ATOM 1407 C CA . LEU A 1 181 ? 19.112 -8.242 -19.601 1.00 94.19 181 LEU A CA 1
ATOM 1408 C C . LEU A 1 181 ? 20.568 -8.306 -19.133 1.00 94.19 181 LEU A C 1
ATOM 1410 O O . LEU A 1 181 ? 20.952 -9.126 -18.301 1.00 94.19 181 LEU A O 1
ATOM 1414 N N . THR A 1 182 ? 21.396 -7.411 -19.661 1.00 89.75 182 THR A N 1
ATOM 1415 C CA . THR A 1 182 ? 22.792 -7.274 -19.236 1.00 89.75 182 THR A CA 1
ATOM 1416 C C . THR A 1 182 ? 22.882 -6.629 -17.853 1.00 89.75 182 THR A C 1
ATOM 1418 O O . THR A 1 182 ? 22.136 -5.702 -17.561 1.00 89.75 182 THR A O 1
ATOM 1421 N N . GLY A 1 183 ? 23.837 -7.059 -17.024 1.00 91.12 183 GLY A N 1
ATOM 1422 C CA . GLY A 1 183 ? 24.159 -6.406 -15.744 1.00 91.12 183 GLY A CA 1
ATOM 1423 C C . GLY A 1 183 ? 23.656 -7.128 -14.493 1.00 91.12 183 GLY A C 1
ATOM 1424 O O . GLY A 1 183 ? 24.137 -6.838 -13.402 1.00 91.12 183 GLY A O 1
ATOM 1425 N N . GLY A 1 184 ? 22.767 -8.115 -14.636 1.00 95.00 184 GLY A N 1
ATOM 1426 C CA . GLY A 1 184 ? 22.358 -8.968 -13.516 1.00 95.00 184 GLY A CA 1
ATOM 1427 C C . GLY A 1 184 ? 21.507 -8.254 -12.458 1.00 95.00 184 GLY A C 1
ATOM 1428 O O . GLY A 1 184 ? 21.550 -8.633 -11.282 1.00 95.00 184 GLY A O 1
ATOM 1429 N N . TYR A 1 185 ? 20.763 -7.219 -12.865 1.00 97.12 185 TYR A N 1
ATOM 1430 C CA . TYR A 1 185 ? 19.906 -6.440 -11.976 1.00 97.12 185 TYR A CA 1
ATOM 1431 C C . TYR A 1 185 ? 18.940 -7.343 -11.210 1.00 97.12 185 TYR A C 1
ATOM 1433 O O . TYR A 1 185 ? 18.197 -8.124 -11.803 1.00 97.12 185 TYR A O 1
ATOM 1441 N N . HIS A 1 186 ? 18.950 -7.211 -9.891 1.00 96.00 186 HIS A N 1
ATOM 1442 C CA . HIS A 1 186 ? 17.977 -7.818 -9.000 1.00 96.00 186 HIS A CA 1
ATOM 1443 C C . HIS A 1 186 ? 17.875 -6.998 -7.716 1.00 96.00 186 HIS A C 1
ATOM 1445 O O . HIS A 1 186 ? 18.787 -6.247 -7.339 1.00 96.00 186 HIS A O 1
ATOM 1451 N N . VAL A 1 187 ? 16.758 -7.162 -7.021 1.00 94.81 187 VAL A N 1
ATOM 1452 C CA . VAL A 1 187 ? 16.454 -6.436 -5.795 1.00 94.81 187 VAL A CA 1
ATOM 1453 C C . VAL A 1 187 ? 16.357 -7.423 -4.643 1.00 94.81 187 VAL A C 1
ATOM 1455 O O . VAL A 1 187 ? 15.475 -8.274 -4.586 1.00 94.81 187 VAL A O 1
ATOM 1458 N N . ALA A 1 188 ? 17.270 -7.272 -3.689 1.00 91.69 188 ALA A N 1
ATOM 1459 C CA . ALA A 1 188 ? 17.277 -8.010 -2.438 1.00 91.69 188 ALA A CA 1
ATOM 1460 C C . ALA A 1 188 ? 17.578 -7.057 -1.281 1.00 91.69 188 ALA A C 1
ATOM 1462 O O . ALA A 1 188 ? 18.235 -6.025 -1.454 1.00 91.69 188 ALA A O 1
ATOM 1463 N N . LEU A 1 189 ? 17.128 -7.410 -0.077 1.00 90.06 189 LEU A N 1
ATOM 1464 C CA . LEU A 1 189 ? 17.595 -6.707 1.111 1.00 90.06 189 LEU A CA 1
ATOM 1465 C C . LEU A 1 189 ? 19.081 -7.022 1.352 1.00 90.06 189 LEU A C 1
ATOM 1467 O O . LEU A 1 189 ? 19.528 -8.149 1.102 1.00 90.06 189 LEU A O 1
ATOM 1471 N N . PRO A 1 190 ? 19.855 -6.061 1.892 1.00 80.56 190 PRO A N 1
ATOM 1472 C CA . PRO A 1 190 ? 21.258 -6.283 2.215 1.00 80.56 190 PRO A CA 1
ATOM 1473 C C . PRO A 1 190 ? 21.454 -7.535 3.075 1.00 80.56 190 PRO A C 1
ATOM 1475 O O . PRO A 1 190 ? 20.713 -7.746 4.036 1.00 80.56 190 PRO A O 1
ATOM 1478 N N . ARG A 1 191 ? 22.488 -8.327 2.761 1.00 82.56 191 ARG A N 1
ATOM 1479 C CA . ARG A 1 191 ? 22.841 -9.586 3.450 1.00 82.56 191 ARG A CA 1
ATOM 1480 C C . ARG A 1 191 ? 21.800 -10.712 3.320 1.00 82.56 191 ARG A C 1
ATOM 1482 O O . ARG A 1 191 ? 21.799 -11.617 4.145 1.00 82.56 191 ARG A O 1
ATOM 1489 N N . GLY A 1 192 ? 20.919 -10.661 2.317 1.00 81.69 192 GLY A N 1
ATOM 1490 C CA . GLY A 1 192 ? 19.934 -11.724 2.068 1.00 81.69 192 GLY A CA 1
ATOM 1491 C C . GLY A 1 192 ? 18.836 -11.809 3.131 1.00 81.69 192 GLY A C 1
ATOM 1492 O O . GLY A 1 192 ? 18.236 -12.862 3.326 1.00 81.69 192 GLY A O 1
ATOM 1493 N N . LEU A 1 193 ? 18.593 -10.713 3.853 1.00 87.50 193 LEU A N 1
ATOM 1494 C CA . LEU A 1 193 ? 17.557 -10.658 4.879 1.00 87.50 193 LEU A CA 1
ATOM 1495 C C . LEU A 1 193 ? 16.158 -10.739 4.255 1.00 87.50 193 LEU A C 1
ATOM 1497 O O . LEU A 1 193 ? 15.920 -10.240 3.160 1.00 87.50 193 LEU A O 1
ATOM 1501 N N . VAL A 1 194 ? 15.199 -11.294 4.995 1.00 86.69 194 VAL A N 1
ATOM 1502 C CA . VAL A 1 194 ? 13.773 -11.285 4.604 1.00 86.69 194 VAL A CA 1
ATOM 1503 C C . VAL A 1 194 ? 13.033 -10.044 5.112 1.00 86.69 194 VAL A C 1
ATOM 1505 O O . VAL A 1 194 ? 11.972 -9.685 4.616 1.00 86.69 194 VAL A O 1
ATOM 1508 N N . ALA A 1 195 ? 13.590 -9.389 6.130 1.00 91.19 195 ALA A N 1
ATOM 1509 C CA . ALA A 1 195 ? 13.106 -8.147 6.710 1.00 91.19 195 ALA A CA 1
ATOM 1510 C C . ALA A 1 195 ? 14.262 -7.438 7.420 1.00 91.19 195 ALA A C 1
ATOM 1512 O O . ALA A 1 195 ? 15.221 -8.076 7.852 1.00 91.19 195 ALA A O 1
ATOM 1513 N N . ARG A 1 196 ? 14.163 -6.117 7.583 1.00 90.25 196 ARG A N 1
ATOM 1514 C CA . ARG A 1 196 ? 15.136 -5.327 8.344 1.00 90.25 196 ARG A CA 1
ATOM 1515 C C . ARG A 1 196 ? 14.448 -4.270 9.195 1.00 90.25 196 ARG A C 1
ATOM 1517 O O . ARG A 1 196 ? 13.299 -3.910 8.952 1.00 90.25 196 ARG A O 1
ATOM 1524 N N . CYS A 1 197 ? 15.185 -3.731 10.155 1.00 91.62 197 CYS A N 1
ATOM 1525 C CA . CYS A 1 197 ? 14.755 -2.567 10.916 1.00 91.62 197 CYS A CA 1
ATOM 1526 C C . CYS A 1 197 ? 14.538 -1.371 10.000 1.00 91.62 197 CYS A C 1
ATOM 1528 O O . CYS A 1 197 ? 15.359 -1.085 9.126 1.00 91.62 197 CYS A O 1
ATOM 1530 N N . ASN A 1 198 ? 13.433 -0.667 10.217 1.00 94.38 198 ASN A N 1
ATOM 1531 C CA . ASN A 1 198 ? 13.121 0.525 9.453 1.00 94.38 198 ASN A CA 1
ATOM 1532 C C . ASN A 1 198 ? 14.105 1.652 9.839 1.00 94.38 198 ASN A C 1
ATOM 1534 O O . ASN A 1 198 ? 14.105 2.053 11.004 1.00 94.38 198 ASN A O 1
ATOM 1538 N N . PRO A 1 199 ? 14.925 2.176 8.909 1.00 94.44 199 PRO A N 1
ATOM 1539 C CA . PRO A 1 199 ? 15.955 3.167 9.232 1.00 94.44 199 PRO A CA 1
ATOM 1540 C C . PRO A 1 199 ? 15.382 4.523 9.662 1.00 94.44 199 PRO A C 1
ATOM 1542 O O . PRO A 1 199 ? 16.062 5.272 10.352 1.00 94.44 199 PRO A O 1
ATOM 1545 N N . VAL A 1 200 ? 14.132 4.827 9.298 1.00 96.75 200 VAL A N 1
ATOM 1546 C CA . VAL A 1 200 ? 13.447 6.069 9.680 1.00 96.75 200 VAL A CA 1
ATOM 1547 C C . VAL A 1 200 ? 12.786 5.920 11.048 1.00 96.75 200 VAL A C 1
ATOM 1549 O O . VAL A 1 200 ? 12.940 6.778 11.912 1.00 96.75 200 VAL A O 1
ATOM 1552 N N . ARG A 1 201 ? 12.086 4.805 11.293 1.00 93.81 201 ARG A N 1
ATOM 1553 C CA . ARG A 1 201 ? 11.361 4.578 12.560 1.00 93.81 201 ARG A CA 1
ATOM 1554 C C . ARG A 1 201 ? 12.224 4.022 13.685 1.00 93.81 201 ARG A C 1
ATOM 1556 O O . ARG A 1 201 ? 11.857 4.146 14.854 1.00 93.81 201 ARG A O 1
ATOM 1563 N N . ARG A 1 202 ? 13.339 3.374 13.351 1.00 91.25 202 ARG A N 1
ATOM 1564 C CA . ARG A 1 202 ? 14.284 2.738 14.280 1.00 91.25 202 ARG A CA 1
ATOM 1565 C C . ARG A 1 202 ? 15.733 2.937 13.787 1.00 91.25 202 ARG A C 1
ATOM 1567 O O . ARG A 1 202 ? 16.401 1.958 13.452 1.00 91.25 202 ARG A O 1
ATOM 1574 N N . PRO A 1 203 ? 16.254 4.182 13.766 1.00 84.00 203 PRO A N 1
ATOM 1575 C CA . PRO A 1 203 ? 17.587 4.491 13.227 1.00 84.00 203 PRO A CA 1
ATOM 1576 C C . PRO A 1 203 ? 18.735 3.819 13.993 1.00 84.00 203 PRO A C 1
ATOM 1578 O O . PRO A 1 203 ? 19.767 3.508 13.411 1.00 84.00 203 PRO A O 1
ATOM 1581 N N . LYS A 1 204 ? 18.546 3.529 15.287 1.00 84.38 204 LYS A N 1
ATOM 1582 C CA . LYS A 1 204 ? 19.514 2.783 16.115 1.00 84.38 204 LYS A CA 1
ATOM 1583 C C . LYS A 1 204 ? 19.485 1.261 15.870 1.00 84.38 204 LYS A C 1
ATOM 1585 O O . LYS A 1 204 ? 20.141 0.516 16.589 1.00 84.38 204 LYS A O 1
ATOM 1590 N N . GLY A 1 205 ? 18.716 0.791 14.884 1.00 80.44 205 GLY A N 1
ATOM 1591 C CA . GLY A 1 205 ? 18.422 -0.626 14.682 1.00 80.44 205 GLY A CA 1
ATOM 1592 C C . GLY A 1 205 ? 17.388 -1.157 15.681 1.00 80.44 205 GLY A C 1
ATOM 1593 O O . GLY A 1 205 ? 16.818 -0.402 16.469 1.00 80.44 205 GLY A O 1
ATOM 1594 N N . CYS A 1 206 ? 17.119 -2.463 15.634 1.00 74.88 206 CYS A N 1
ATOM 1595 C CA . CYS A 1 206 ? 16.151 -3.121 16.523 1.00 74.88 206 CYS A CA 1
ATOM 1596 C C . CYS A 1 206 ? 16.801 -3.837 17.716 1.00 74.88 206 CYS A C 1
ATOM 1598 O O . CYS A 1 206 ? 16.088 -4.517 18.448 1.00 74.88 206 CYS A O 1
ATOM 1600 N N . GLY A 1 207 ? 18.122 -3.715 17.913 1.00 60.66 207 GLY A N 1
ATOM 1601 C CA . GLY A 1 207 ? 18.851 -4.535 18.891 1.00 60.66 207 GLY A CA 1
ATOM 1602 C C . GLY A 1 207 ? 18.743 -6.042 18.599 1.00 60.66 207 GLY A C 1
ATOM 1603 O O . GLY A 1 207 ? 18.236 -6.428 17.547 1.00 60.66 207 GLY A O 1
ATOM 1604 N N . ASP A 1 208 ? 19.235 -6.880 19.518 1.00 46.81 208 ASP A N 1
ATOM 1605 C CA . ASP A 1 208 ? 19.311 -8.356 19.455 1.00 46.81 208 ASP A CA 1
ATOM 1606 C C . ASP A 1 208 ? 17.937 -9.074 19.361 1.00 46.81 208 ASP A C 1
ATOM 1608 O O . ASP A 1 208 ? 17.600 -9.914 20.190 1.00 46.81 208 ASP A O 1
ATOM 1612 N N . LEU A 1 209 ? 17.123 -8.794 18.343 1.00 50.31 209 LEU A N 1
ATOM 1613 C CA . LEU A 1 209 ? 15.940 -9.603 18.005 1.00 50.31 209 LEU A CA 1
ATOM 1614 C C . LEU A 1 209 ? 16.267 -10.750 17.024 1.00 50.31 209 LEU A C 1
ATOM 1616 O O . LEU A 1 209 ? 15.381 -11.532 16.691 1.00 50.31 209 LEU A O 1
ATOM 1620 N N . ASP A 1 210 ? 17.539 -10.867 16.615 1.00 40.78 210 ASP A N 1
ATOM 1621 C CA . ASP A 1 210 ? 18.108 -11.955 15.796 1.00 40.78 210 ASP A CA 1
ATOM 1622 C C . ASP A 1 210 ? 18.840 -13.030 16.624 1.00 40.78 210 ASP A C 1
ATOM 1624 O O . ASP A 1 210 ? 19.442 -13.951 16.066 1.00 40.78 210 ASP A O 1
ATOM 1628 N N . LYS A 1 211 ? 18.779 -12.983 17.962 1.00 36.12 211 LYS A N 1
ATOM 1629 C CA . LYS A 1 211 ? 19.194 -14.138 18.769 1.00 36.12 211 LYS A CA 1
ATOM 1630 C C . LYS A 1 211 ? 18.064 -15.154 18.756 1.00 36.12 211 LYS A C 1
ATOM 1632 O O . LYS A 1 211 ? 17.181 -15.149 19.609 1.00 36.12 211 LYS A O 1
ATOM 1637 N N . GLY A 1 212 ? 18.097 -15.992 17.723 1.00 35.00 212 GLY A N 1
ATOM 1638 C CA . GLY A 1 212 ? 17.334 -17.222 17.661 1.00 35.00 212 GLY A CA 1
ATOM 1639 C C . GLY A 1 212 ? 17.420 -17.953 18.995 1.00 35.00 212 GLY A C 1
ATOM 1640 O O . GLY A 1 212 ? 18.499 -18.126 19.564 1.00 35.00 212 GLY A O 1
ATOM 1641 N N . VAL A 1 213 ? 16.249 -18.345 19.479 1.00 31.89 213 VAL A N 1
ATOM 1642 C CA . VAL A 1 213 ? 16.084 -19.409 20.460 1.00 31.89 213 VAL A CA 1
ATOM 1643 C C . VAL A 1 213 ? 16.986 -20.573 20.031 1.00 31.89 213 VAL A C 1
ATOM 1645 O O . VAL A 1 213 ? 16.830 -21.097 18.926 1.00 31.89 213 VAL A O 1
ATOM 1648 N N . LYS A 1 214 ? 17.960 -20.914 20.876 1.00 30.70 214 LYS A N 1
ATOM 1649 C CA . LYS A 1 214 ? 18.376 -22.307 21.029 1.00 30.70 214 LYS A CA 1
ATOM 1650 C C . LYS A 1 214 ? 17.405 -22.965 21.992 1.00 30.70 214 LYS A C 1
ATOM 1652 O O . LYS A 1 214 ? 17.048 -22.283 22.979 1.00 30.70 214 LYS A O 1
#

Sequence (214 aa):
VPILLMFNAKDEQNAARGGIDALPFDEAAYDALDAEIRSVMAPGKLIVPDDVQGRYPTLREAVLADNWPLLERARGKFLFA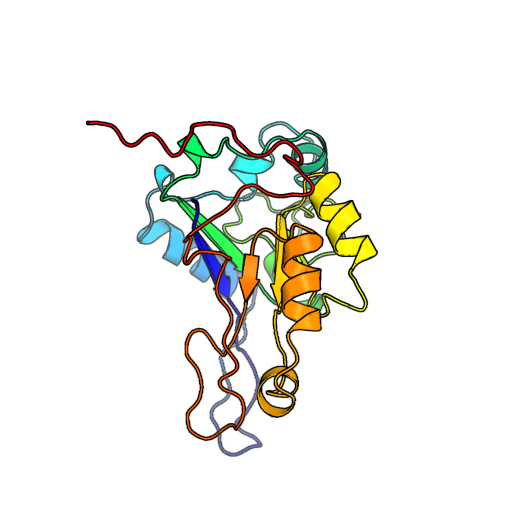LDEPPAKVAVYRGQRRSLEGRVFFINTDEASPAAAYLTLNDPVRDADRIRRDVAAGFIVRTRADANTREARANDIVPRDTALAGGAQFVSTDYLWPDPRLTGGYHVALPRGLVARCNPVRRPKGCGDLDKGVK

Secondary structure (DSSP, 8-state):
--EEEEE-------GGGTS-PPPP--HHHHHHHHHHHHHHS-GGGB--HHHHHTTSSSHHHHHHTT-SPPHHHHTT-EEEEE---HHHHHHHHTT-SS-TT-SEEE---TTSTT-SEEE---TTTTHHHHHHHHHHT-EEEEES-STTHHHHHT--HHHHHHHHTT-SEEE-S-SS--TTSTT------GGG-S----TTT-TT---S------

Foldseek 3Di:
DAAEDEDEPDQDQCVVVVDHGRHDCALVNQVVVQVVCCVPDPPQQADALCQQCPPPPFSLVSLLVQSDDDPVSRPNHYAYAYEDDPVSVCRNCDPPQANPPHRHQYADDSVRSNFAEHEDAFLVVCLVVLLVQVLSRHQYEYEQDDPCPCQQVVNRVRVVSCQLSQRQHYDYPACWADPVHPDGRHDADPPNDPGFARCSNCVVGPPPPVPDDD

Radius of gyration: 18.59 Å; chains: 1; bounding box: 46×37×50 Å

pLDDT: mean 93.86, std 11.15, range [30.7, 98.88]